Protein 8IRW (pdb70)

Sequence (242 aa):
QLLQSGGDSVQAGGSLRLSCVGSLYSYCISAVSWYRQAPGKEREFVSWIHRDGTTSYADSVKGRFTISQDQPKNTVYLRMNSLKPEDTAMYYCKAETLPKFGRACRNADYWGQGTQVTVSSEVQLLQSGGDSVQAGGSLRLSCVGSLYSYCISAVSWYRQAPGKEREFVSWIHRDGTTSYADSVKGRFTISQDQPKNTVYLRMNSLKPEDTAMYYCKAETLPKFGRACRNADYWGQGTQVTV

Secondary structure (DSSP, 8-state):
-EEEE--EEEETT--EEEEEEESS-GGGEEEEEEEEE-TTS--EEEEEEETTS-EEE-TTTTTTEEEEEEGGGTEEEEEE-S--GGG-EEEEEEEEE-GGG-TT--SEEEE---EEEEEE-/--EEEEE--EE--TT--EEEEEEEES-GGGEEEEEEEEE-TTSPPEEEEEEETTS-EEE-TTTBTTEEEEEEGGGTEEEEEE-S--GGG-EEEEEEEEE-GGG-TT--SEEEEB--EEEE-

B-factor: mean 17.63, std 7.17, range [5.36, 48.63]

Solvent-accessible surface area: 11567 Å² total; per-residue (Å²): 90,5,18,29,19,35,37,82,79,30,112,48,57,25,67,25,77,0,6,4,0,5,9,15,41,28,101,5,28,13,5,6,0,0,21,16,62,20,125,88,115,156,131,55,72,0,0,69,9,54,82,108,39,78,53,50,38,18,146,54,0,140,78,46,4,64,5,30,52,35,72,85,15,15,2,10,12,0,86,0,59,66,3,91,54,125,1,43,2,62,0,56,0,28,0,49,3,57,71,160,50,24,230,46,3,138,119,26,81,63,90,6,158,25,13,80,0,48,5,53,114,133,33,70,6,4,6,15,26,37,84,80,29,154,53,50,25,69,28,108,0,7,4,0,3,3,5,41,30,99,6,27,20,5,4,2,0,46,18,57,19,124,88,117,85,102,71,75,0,0,71,8,53,89,108,37,75,56,46,36,22,138,67,0,134,74,40,3,57,4,29,42,33,82,77,50,15,3,10,11,0,90,1,66,48,0,90,93,115,0,43,2,53,0,32,0,38,1,57,6,57,70,163,51,26,254,46,18,122,115,25,80,38,109,7,105,10,10,82,0,54,39

Foldseek 3Di:
DWEKDWADEEEAQAKIKMKIADPDQLLFFQKKFKWWAAPPDDIGGAKMAGSVGDIDGDPVQVVAWDWDDDVVRSMIMIIGGRHDQVPFTWMKMKTAGDCVRDPPHDGDIDMYDTGTHGYHD/DKAWAKDWADEDDAQAKIKIKTAIPDALLFFQKKFKWWAAVPGDIGTAKMAGNVGDIDGDPVPPPQWDWDDDRVRSIIMIIGGRHDQVPFTWMKMKTAGPCVRDDVYDGDMYIYPTHTHGD

Structure (mmCIF, N/CA/C/O backbone):
data_8IRW
#
_entry.id   8IRW
#
_cell.length_a   41.662
_cell.length_b   50.397
_cell.length_c   56.123
_cell.angle_alpha   90.00
_cell.angle_beta   96.39
_cell.angle_gamma   90.00
#
_symmetry.space_group_name_H-M   'P 1 21 1'
#
loop_
_entity.id
_entity.type
_entity.pdbx_description
1 polymer 'nanobody Nb9 against parathion'
2 water water
#
loop_
_atom_site.group_PDB
_atom_site.id
_atom_site.type_symbol
_atom_site.label_atom_id
_atom_site.label_alt_id
_atom_site.label_comp_id
_atom_site.label_asym_id
_atom_site.label_entity_id
_atom_site.label_seq_id
_atom_site.pdbx_PDB_ins_code
_atom_site.Cartn_x
_atom_site.Cartn_y
_atom_site.Cartn_z
_atom_site.occupancy
_atom_site.B_iso_or_equiv
_atom_site.auth_seq_id
_atom_site.auth_comp_id
_atom_site.auth_asym_id
_atom_site.auth_atom_id
_atom_site.pdbx_PDB_model_num
ATOM 1 N N . GLN A 1 25 ? 9.435 13.162 16.104 1.00 26.83 3 GLN A N 1
ATOM 2 C CA . GLN A 1 25 ? 9.130 11.957 15.343 1.00 24.39 3 GLN A CA 1
ATOM 3 C C . GLN A 1 25 ? 9.718 10.717 16.019 1.00 19.19 3 GLN A C 1
ATOM 4 O O . GLN A 1 25 ? 10.875 10.720 16.450 1.00 17.18 3 GLN A O 1
ATOM 10 N N . LEU A 1 26 ? 8.907 9.667 16.122 1.00 14.48 4 LEU A N 1
ATOM 11 C CA . LEU A 1 26 ? 9.319 8.393 16.694 1.00 13.21 4 LEU A CA 1
ATOM 12 C C . LEU A 1 26 ? 9.328 7.345 15.595 1.00 16.18 4 LEU A C 1
ATOM 13 O O . LEU A 1 26 ? 8.348 7.208 14.854 1.00 18.47 4 LEU A O 1
ATOM 18 N N . LEU A 1 27 ? 10.425 6.611 15.494 1.00 10.95 5 LEU A N 1
ATOM 19 C CA . LEU A 1 27 ? 10.586 5.567 14.500 1.00 12.22 5 LEU A CA 1
ATOM 20 C C . LEU A 1 27 ? 10.751 4.235 15.214 1.00 11.52 5 LEU A C 1
ATOM 21 O O . LEU A 1 27 ? 11.294 4.170 16.326 1.00 12.98 5 LEU A O 1
ATOM 26 N N . GLN A 1 28 ? 10.277 3.165 14.587 1.00 11.26 6 GLN A N 1
ATOM 27 C CA . GLN A 1 28 ? 10.259 1.861 15.231 1.00 9.54 6 GLN A CA 1
ATOM 28 C C . GLN A 1 28 ? 10.883 0.800 14.335 1.00 11.22 6 GLN A C 1
ATOM 29 O O . GLN A 1 28 ? 10.901 0.916 13.106 1.00 12.97 6 GLN A O 1
ATOM 35 N N . SER A 1 29 ? 11.378 -0.261 14.974 1.00 12.52 7 SER A N 1
ATOM 36 C CA . SER A 1 29 ? 11.999 -1.378 14.273 1.00 10.26 7 SER A CA 1
ATOM 37 C C . SER A 1 29 ? 11.825 -2.635 15.108 1.00 13.34 7 SER A C 1
ATOM 38 O O . SER A 1 29 ? 11.450 -2.579 16.281 1.00 12.49 7 SER A O 1
ATOM 41 N N . GLY A 1 30 ? 12.082 -3.783 14.481 1.00 14.49 8 GLY A N 1
ATOM 42 C CA . GLY A 1 30 ? 12.187 -5.043 15.192 1.00 14.29 8 GLY A CA 1
ATOM 43 C C . GLY A 1 30 ? 11.032 -6.002 14.995 1.00 15.53 8 GLY A C 1
ATOM 44 O O . GLY A 1 30 ? 11.068 -7.097 15.564 1.00 16.20 8 GLY A O 1
ATOM 45 N N . GLY A 1 31 ? 10.017 -5.641 14.217 1.00 18.18 9 GLY A N 1
ATOM 46 C CA . GLY A 1 31 ? 8.897 -6.538 14.015 1.00 17.71 9 GLY A CA 1
ATOM 47 C C . GLY A 1 31 ? 9.276 -7.758 13.200 1.00 17.40 9 GLY A C 1
ATOM 48 O O . GLY A 1 31 ? 10.196 -7.732 12.382 1.00 19.51 9 GLY A O 1
ATOM 49 N N . ASP A 1 32 ? 8.543 -8.843 13.428 1.00 16.18 10 ASP A N 1
ATOM 50 C CA . ASP A 1 32 ? 8.824 -10.108 12.759 1.00 16.51 10 ASP A CA 1
ATOM 51 C C . ASP A 1 32 ? 7.690 -11.070 13.079 1.00 17.32 10 ASP A C 1
ATOM 52 O O . ASP A 1 32 ? 6.862 -10.810 13.956 1.00 15.72 10 ASP A O 1
ATOM 57 N N . SER A 1 33 ? 7.672 -12.191 12.359 1.00 18.76 11 SER A N 1
ATOM 58 C CA . SER A 1 33 ? 6.846 -13.342 12.699 1.00 17.78 11 SER A CA 1
ATOM 59 C C . SER A 1 33 ? 7.726 -14.384 13.372 1.00 22.77 11 SER A C 1
ATOM 60 O O . SER A 1 33 ? 8.800 -14.713 12.859 1.00 29.76 11 SER A O 1
ATOM 63 N N . VAL A 1 34 ? 7.279 -14.897 14.521 1.00 19.15 12 VAL A N 1
ATOM 64 C CA . VAL A 1 34 ? 8.046 -15.881 15.277 1.00 19.68 12 VAL A CA 1
ATOM 65 C C . VAL A 1 34 ? 7.117 -16.955 15.825 1.00 23.26 12 VAL A C 1
ATOM 66 O O . VAL A 1 34 ? 5.901 -16.778 15.914 1.00 23.50 12 VAL A O 1
ATOM 70 N N . GLN A 1 35 ? 7.716 -18.084 16.195 1.00 23.14 13 GLN A N 1
ATOM 71 C CA . GLN A 1 35 ? 6.975 -19.173 16.813 1.00 23.51 13 GLN A CA 1
ATOM 72 C C . GLN A 1 35 ? 6.724 -18.888 18.287 1.00 20.75 13 GLN A C 1
ATOM 73 O O . GLN A 1 35 ? 7.502 -18.190 18.948 1.00 17.74 13 GLN A O 1
ATOM 79 N N . ALA A 1 36 ? 5.621 -19.445 18.797 1.00 20.73 14 ALA A N 1
ATOM 80 C CA . ALA A 1 36 ? 5.299 -19.358 20.216 1.00 18.32 14 ALA A CA 1
ATOM 81 C C . ALA A 1 36 ? 6.474 -19.843 21.053 1.00 19.73 14 ALA A C 1
ATOM 82 O O . ALA A 1 36 ? 7.140 -20.822 20.705 1.00 20.16 14 ALA A O 1
ATOM 84 N N . GLY A 1 37 ? 6.714 -19.150 22.166 1.00 16.17 15 GLY A N 1
ATOM 85 C CA . GLY A 1 37 ? 7.873 -19.378 23.005 1.00 15.83 15 GLY A CA 1
ATOM 86 C C . GLY A 1 37 ? 9.091 -18.563 22.631 1.00 19.51 15 GLY A C 1
ATOM 87 O O . GLY A 1 37 ? 10.059 -18.535 23.406 1.00 19.96 15 GLY A O 1
ATOM 88 N N . GLY A 1 38 ? 9.078 -17.905 21.474 1.00 16.82 16 GLY A N 1
ATOM 89 C CA . GLY A 1 38 ? 10.229 -17.172 20.986 1.00 18.97 16 GLY A CA 1
ATOM 90 C C . GLY A 1 38 ? 10.355 -15.783 21.593 1.00 15.93 16 GLY A C 1
ATOM 91 O O . GLY A 1 38 ? 9.617 -15.385 22.494 1.00 15.35 16 GLY A O 1
ATOM 92 N N . SER A 1 39 ? 11.313 -15.026 21.054 1.00 12.90 17 SER A N 1
ATOM 93 C CA . SER A 1 39 ? 11.652 -13.712 21.578 1.00 14.72 17 SER A CA 1
ATOM 94 C C . SER A 1 39 ? 11.841 -12.735 20.426 1.00 16.10 17 SER A C 1
ATOM 95 O O . SER A 1 39 ? 12.320 -13.097 19.350 1.00 17.42 17 SER A O 1
ATOM 98 N N . LEU A 1 40 ? 11.479 -11.481 20.680 1.00 13.14 18 LEU A N 1
ATOM 99 C CA . LEU A 1 40 ? 11.733 -10.375 19.775 1.00 14.23 18 LEU A CA 1
ATOM 100 C C . LEU A 1 40 ? 12.122 -9.173 20.618 1.00 13.74 18 LEU A C 1
ATOM 101 O O . LEU A 1 40 ? 11.860 -9.131 21.823 1.00 15.64 18 LEU A O 1
ATOM 106 N N . ARG A 1 41 ? 12.747 -8.188 19.981 1.00 12.50 19 ARG A N 1
ATOM 107 C CA . ARG A 1 41 ? 13.060 -6.928 20.637 1.00 11.96 19 ARG A CA 1
ATOM 108 C C . ARG A 1 41 ? 12.643 -5.801 19.714 1.00 15.09 19 ARG A C 1
ATOM 109 O O . ARG A 1 41 ? 13.150 -5.701 18.591 1.00 16.20 19 ARG A O 1
ATOM 117 N N . LEU A 1 42 ? 11.726 -4.965 20.181 1.00 11.67 20 LEU A N 1
ATOM 118 C CA . LEU A 1 42 ? 11.296 -3.798 19.426 1.00 11.12 20 LEU A CA 1
ATOM 119 C C . LEU A 1 42 ? 12.087 -2.588 19.886 1.00 10.92 20 LEU A C 1
ATOM 120 O O . LEU A 1 42 ? 12.438 -2.474 21.066 1.00 10.91 20 LEU A O 1
ATOM 125 N N . SER A 1 43 ? 12.371 -1.687 18.948 1.00 11.05 21 SER A N 1
ATOM 126 C CA . SER A 1 43 ? 13.070 -0.444 19.238 1.00 11.48 21 SER A CA 1
ATOM 127 C C . SER A 1 43 ? 12.145 0.728 18.968 1.00 10.77 21 SER A C 1
ATOM 128 O O . SER A 1 43 ? 11.423 0.742 17.962 1.00 11.57 21 SER A O 1
ATOM 131 N N . CYS A 1 44 ? 12.160 1.695 19.884 1.00 10.24 22 CYS A N 1
ATOM 132 C CA . CYS A 1 44 ? 11.512 2.989 19.714 1.00 10.14 22 CYS A CA 1
ATOM 133 C C . CYS A 1 44 ? 12.612 4.038 19.727 1.00 11.80 22 CYS A C 1
ATOM 134 O O . CYS A 1 44 ? 13.242 4.261 20.764 1.00 10.43 22 CYS A O 1
ATOM 137 N N . VAL A 1 45 ? 12.864 4.667 18.583 1.00 11.13 23 VAL A N 1
ATOM 138 C CA . VAL A 1 45 ? 13.992 5.586 18.428 1.00 10.79 23 VAL A CA 1
ATOM 139 C C . VAL A 1 45 ? 13.432 6.979 18.166 1.00 11.69 23 VAL A C 1
ATOM 140 O O . VAL A 1 45 ? 12.728 7.198 17.168 1.00 10.52 23 VAL A O 1
ATOM 144 N N . GLY A 1 46 ? 13.755 7.923 19.050 1.00 12.58 24 GLY A N 1
ATOM 145 C CA . GLY A 1 46 ? 13.130 9.229 19.051 1.00 12.02 24 GLY A CA 1
ATOM 146 C C . GLY A 1 46 ? 14.000 10.335 18.487 1.00 10.91 24 GLY A C 1
ATOM 147 O O . GLY A 1 46 ? 15.122 10.558 18.948 1.00 12.76 24 GLY A O 1
ATOM 148 N N . SER A 1 47 ? 13.463 11.044 17.493 1.00 12.31 25 SER A N 1
ATOM 149 C CA . SER A 1 47 ? 14.040 12.314 17.051 1.00 11.65 25 SER A CA 1
ATOM 150 C C . SER A 1 47 ? 13.482 13.408 17.963 1.00 13.16 25 SER A C 1
ATOM 151 O O . SER A 1 47 ? 12.628 14.216 17.595 1.00 13.35 25 SER A O 1
ATOM 154 N N . LEU A 1 48 ? 13.950 13.368 19.208 1.00 13.30 26 LEU A N 1
ATOM 155 C CA . LEU A 1 48 ? 13.482 14.217 20.295 1.00 14.29 26 LEU A CA 1
ATOM 156 C C . LEU A 1 48 ? 14.637 14.462 21.249 1.00 11.26 26 LEU A C 1
ATOM 157 O O . LEU A 1 48 ? 15.590 13.675 21.314 1.00 11.94 26 LEU A O 1
ATOM 162 N N . TYR A 1 49 ? 14.519 15.526 22.040 1.00 11.00 27 TYR A N 1
ATOM 163 C CA . TYR A 1 49 ? 15.453 15.733 23.147 1.00 11.82 27 TYR A CA 1
ATOM 164 C C . TYR A 1 49 ? 15.067 14.821 24.297 1.00 10.43 27 TYR A C 1
ATOM 165 O O . TYR A 1 49 ? 13.957 14.931 24.821 1.00 9.85 27 TYR A O 1
ATOM 174 N N . SER A 1 50 ? 15.984 13.936 24.709 1.00 10.57 28 SER A N 1
ATOM 175 C CA . SER A 1 50 ? 15.690 13.042 25.826 1.00 10.83 28 SER A CA 1
ATOM 176 C C . SER A 1 50 ? 15.316 13.825 27.077 1.00 11.10 28 SER A C 1
ATOM 177 O O . SER A 1 50 ? 14.473 13.378 27.863 1.00 11.49 28 SER A O 1
ATOM 180 N N . TYR A 1 51 ? 15.938 14.989 27.289 1.00 11.30 29 TYR A N 1
ATOM 181 C CA . TYR A 1 51 ? 15.635 15.745 28.493 1.00 10.83 29 TYR A CA 1
ATOM 182 C C . TYR A 1 51 ? 14.197 16.237 28.503 1.00 10.88 29 TYR A C 1
ATOM 183 O O . TYR A 1 51 ? 13.682 16.582 29.568 1.00 13.23 29 TYR A O 1
ATOM 192 N N . CYS A 1 52 ? 13.525 16.241 27.359 1.00 9.98 30 CYS A N 1
ATOM 193 C CA . CYS A 1 52 ? 12.123 16.643 27.341 1.00 11.87 30 CYS A CA 1
ATOM 194 C C . CYS A 1 52 ? 11.171 15.537 27.761 1.00 12.83 30 CYS A C 1
ATOM 195 O O . CYS A 1 52 ? 10.001 15.826 28.030 1.00 11.31 30 CYS A O 1
ATOM 198 N N . ILE A 1 53 ? 11.632 14.294 27.825 1.00 10.59 31 ILE A N 1
ATOM 199 C CA . ILE A 1 53 ? 10.738 13.144 27.899 1.00 11.75 31 ILE A CA 1
ATOM 200 C C . ILE A 1 53 ? 10.435 12.836 29.357 1.00 11.90 31 ILE A C 1
ATOM 201 O O . ILE A 1 53 ? 11.349 12.620 30.161 1.00 16.00 31 ILE A O 1
ATOM 206 N N . SER A 1 54 ? 9.147 12.808 29.705 1.00 10.28 32 SER A N 1
ATOM 207 C CA . SER A 1 54 ? 8.765 12.341 31.035 1.00 10.28 32 SER A CA 1
ATOM 208 C C . SER A 1 54 ? 8.709 10.815 31.105 1.00 11.11 32 SER A C 1
ATOM 209 O O . SER A 1 54 ? 9.152 10.216 32.094 1.00 11.69 32 SER A O 1
ATOM 212 N N . ALA A 1 55 ? 8.166 10.172 30.070 1.00 10.58 33 ALA A N 1
ATOM 213 C CA . ALA A 1 55 ? 8.038 8.720 30.049 1.00 10.96 33 ALA A CA 1
ATOM 214 C C . ALA A 1 55 ? 7.786 8.248 28.622 1.00 9.50 33 ALA A C 1
ATOM 215 O O . ALA A 1 55 ? 7.226 8.978 27.797 1.00 10.38 33 ALA A O 1
ATOM 217 N N . VAL A 1 56 ? 8.224 7.019 28.337 1.00 8.77 34 VAL A N 1
ATOM 218 C CA . VAL A 1 56 ? 7.952 6.345 27.073 1.00 9.39 34 VAL A CA 1
ATOM 219 C C . VAL A 1 56 ? 7.169 5.076 27.367 1.00 7.99 34 VAL A C 1
ATOM 220 O O . VAL A 1 56 ? 7.455 4.370 28.338 1.00 11.41 34 VAL A O 1
ATOM 224 N N . SER A 1 57 ? 6.181 4.781 26.529 1.00 8.71 35 SER A N 1
ATOM 225 C CA . SER A 1 57 ? 5.366 3.606 26.765 1.00 9.43 35 SER A CA 1
ATOM 226 C C . SER A 1 57 ? 5.141 2.859 25.465 1.00 8.68 35 SER A C 1
ATOM 227 O O . SER A 1 57 ? 5.291 3.404 24.364 1.00 10.57 35 SER A O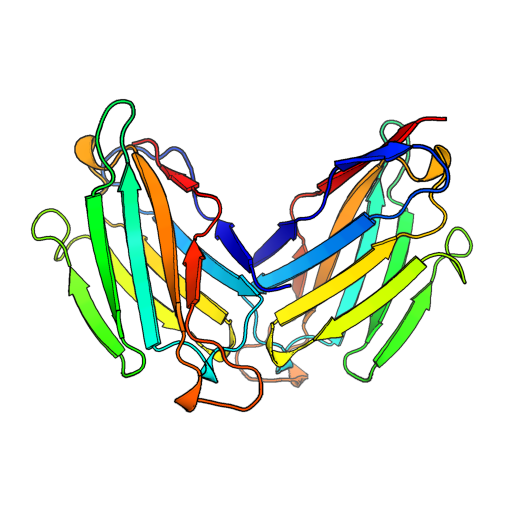 1
ATOM 230 N N . TRP A 1 58 ? 4.810 1.583 25.627 1.00 7.95 36 TRP A N 1
ATOM 231 C CA . TRP A 1 58 ? 4.420 0.718 24.531 1.00 8.28 36 TRP A CA 1
ATOM 232 C C . TRP A 1 58 ? 2.962 0.318 24.688 1.00 9.80 36 TRP A C 1
ATOM 233 O O . TRP A 1 58 ? 2.493 0.052 25.803 1.00 9.86 36 TRP A O 1
ATOM 244 N N . TYR A 1 59 ? 2.257 0.325 23.556 1.00 9.13 37 TYR A N 1
ATOM 245 C CA . TYR A 1 59 ? 0.879 -0.112 23.418 1.00 10.21 37 TYR A CA 1
ATOM 246 C C . TYR A 1 59 ? 0.804 -1.107 22.279 1.00 10.96 37 TYR A C 1
ATOM 247 O O . TYR A 1 59 ? 1.719 -1.209 21.461 1.00 9.70 37 TYR A O 1
ATOM 256 N N . ARG A 1 60 ? -0.303 -1.833 22.214 1.00 8.28 38 ARG A N 1
ATOM 257 C CA . ARG A 1 60 ? -0.532 -2.687 21.062 1.00 8.58 38 ARG A CA 1
ATOM 258 C C . ARG A 1 60 ? -2.004 -2.674 20.713 1.00 11.09 38 ARG A C 1
ATOM 259 O O . ARG A 1 60 ? -2.860 -2.393 21.548 1.00 10.60 38 ARG A O 1
ATOM 267 N N . GLN A 1 61 ? -2.287 -2.971 19.449 1.00 10.53 39 GLN A N 1
ATOM 268 C CA . GLN A 1 61 ? -3.673 -3.036 19.008 1.00 10.74 39 GLN A CA 1
ATOM 269 C C . GLN A 1 61 ? -3.790 -4.126 17.959 1.00 13.22 39 GLN A C 1
ATOM 270 O O . GLN A 1 61 ? -3.073 -4.106 16.956 1.00 12.81 39 GLN A O 1
ATOM 276 N N . ALA A 1 62 ? -4.646 -5.082 18.218 1.00 14.31 40 ALA A N 1
ATOM 277 C CA . ALA A 1 62 ? -4.947 -6.195 17.340 1.00 14.81 40 ALA A CA 1
ATOM 278 C C . ALA A 1 62 ? -6.258 -5.937 16.610 1.00 14.78 40 ALA A C 1
ATOM 279 O O . ALA A 1 62 ? -7.169 -5.314 17.160 1.00 15.21 40 ALA A O 1
ATOM 281 N N . PRO A 1 63 ? -6.382 -6.374 15.359 1.00 18.95 41 PRO A N 1
ATOM 282 C CA . PRO A 1 63 ? -7.622 -6.118 14.615 1.00 18.44 41 PRO A CA 1
ATOM 283 C C . PRO A 1 63 ? -8.829 -6.664 15.365 1.00 16.92 41 PRO A C 1
ATOM 284 O O . PRO A 1 63 ? -8.773 -7.732 15.980 1.00 21.22 41 PRO A O 1
ATOM 288 N N . GLY A 1 64 ? -9.909 -5.889 15.344 1.00 16.97 42 GLY A N 1
ATOM 289 C CA . GLY A 1 64 ? -11.120 -6.216 16.063 1.00 18.99 42 GLY A CA 1
ATOM 290 C C . GLY A 1 64 ? -11.091 -5.894 17.539 1.00 19.70 42 GLY A C 1
ATOM 291 O O . GLY A 1 64 ? -12.082 -6.157 18.229 1.00 19.49 42 GLY A O 1
ATOM 292 N N . LYS A 1 65 ? -9.987 -5.352 18.052 1.00 15.21 43 LYS A N 1
ATOM 293 C CA . LYS A 1 65 ? -9.855 -5.050 19.470 1.00 14.08 43 LYS A CA 1
ATOM 294 C C . LYS A 1 65 ? -9.412 -3.608 19.674 1.00 14.29 43 LYS A C 1
ATOM 295 O O . LYS A 1 65 ? -8.786 -3.003 18.798 1.00 15.88 43 LYS A O 1
ATOM 301 N N . GLU A 1 66 ? -9.757 -3.060 20.840 1.00 13.07 44 GLU A N 1
ATOM 302 C CA . GLU A 1 66 ? -9.248 -1.763 21.257 1.00 11.60 44 GLU A CA 1
ATOM 303 C C . GLU A 1 66 ? -7.765 -1.858 21.614 1.00 12.18 44 GLU A C 1
ATOM 304 O O . GLU A 1 66 ? -7.243 -2.926 21.950 1.00 12.30 44 GLU A O 1
ATOM 310 N N . ARG A 1 67 ? -7.098 -0.703 21.559 1.00 10.34 45 ARG A N 1
ATOM 311 C CA . ARG A 1 67 ? -5.723 -0.579 22.023 1.00 9.37 45 ARG A CA 1
ATOM 312 C C . ARG A 1 67 ? -5.576 -1.162 23.424 1.00 12.83 45 ARG A C 1
ATOM 313 O O . ARG A 1 67 ? -6.505 -1.109 24.235 1.00 12.29 45 ARG A O 1
ATOM 321 N N . GLU A 1 68 ? -4.391 -1.731 23.704 1.00 9.72 46 GLU A N 1
ATOM 322 C CA . GLU A 1 68 ? -4.014 -2.198 25.035 1.00 10.95 46 GLU A CA 1
ATOM 323 C C . GLU A 1 68 ? -2.722 -1.531 25.474 1.00 10.32 46 GLU A C 1
ATOM 324 O O . GLU A 1 68 ? -1.800 -1.357 24.678 1.00 11.89 46 GLU A O 1
ATOM 330 N N . PHE A 1 69 ? -2.650 -1.199 26.754 1.00 10.21 47 PHE A N 1
ATOM 331 C CA . PHE A 1 69 ? -1.391 -0.800 27.362 1.00 9.99 47 PHE A CA 1
ATOM 332 C C . PHE A 1 69 ? -0.482 -2.018 27.486 1.00 12.40 47 PHE A C 1
ATOM 333 O O . PHE A 1 69 ? -0.948 -3.125 27.769 1.00 11.80 47 PHE A O 1
ATOM 341 N N . VAL A 1 70 ? 0.824 -1.818 27.265 1.00 8.88 48 VAL A N 1
ATOM 342 C CA . VAL A 1 70 ? 1.777 -2.920 27.392 1.00 10.47 48 VAL A CA 1
ATOM 343 C C . VAL A 1 70 ? 2.807 -2.595 28.470 1.00 11.13 48 VAL A C 1
ATOM 344 O O . VAL A 1 70 ? 2.948 -3.349 29.437 1.00 10.85 48 VAL A O 1
ATOM 348 N N . SER A 1 71 ? 3.525 -1.476 28.334 1.00 10.95 49 SER A N 1
ATOM 349 C CA . SER A 1 71 ? 4.596 -1.184 29.286 1.00 11.61 49 SER A CA 1
ATOM 350 C C . SER A 1 71 ? 4.955 0.298 29.265 1.00 8.82 49 SER A C 1
ATOM 351 O O . SER A 1 71 ? 4.680 1.018 28.303 1.00 9.70 49 SER A O 1
ATOM 354 N N . TRP A 1 72 ? 5.599 0.742 30.346 1.00 9.96 50 TRP A N 1
ATOM 355 C CA . TRP A 1 72 ? 5.879 2.152 30.575 1.00 10.96 50 TRP A CA 1
ATOM 356 C C . TRP A 1 72 ? 7.212 2.270 31.294 1.00 10.25 50 TRP A C 1
ATOM 357 O O . TRP A 1 72 ? 7.508 1.460 32.169 1.00 11.29 50 TRP A O 1
ATOM 368 N N . ILE A 1 73 ? 8.017 3.266 30.921 1.00 9.12 51 ILE A N 1
ATOM 369 C CA . ILE A 1 73 ? 9.270 3.531 31.620 1.00 9.35 51 ILE A CA 1
ATOM 370 C C . ILE A 1 73 ? 9.421 5.037 31.795 1.00 10.57 51 ILE A C 1
ATOM 371 O O . ILE A 1 73 ? 9.318 5.813 30.837 1.00 9.71 51 ILE A O 1
ATOM 376 N N . HIS A 1 74 ? 9.642 5.450 33.030 1.00 11.30 52 HIS A N 1
ATOM 377 C CA . HIS A 1 74 ? 9.811 6.846 33.369 1.00 13.05 52 HIS A CA 1
ATOM 378 C C . HIS A 1 74 ? 11.244 7.293 33.112 1.00 14.13 52 HIS A C 1
ATOM 379 O O . HIS A 1 74 ? 12.182 6.491 33.079 1.00 13.74 52 HIS A O 1
ATOM 386 N N . ARG A 1 75 ? 11.387 8.604 32.928 1.00 14.79 53 ARG A N 1
ATOM 387 C CA . ARG A 1 75 ? 12.654 9.319 32.943 1.00 15.88 53 ARG A CA 1
ATOM 388 C C . ARG A 1 75 ? 13.620 8.770 33.990 1.00 17.45 53 ARG A C 1
ATOM 389 O O . ARG A 1 75 ? 14.816 8.611 33.715 1.00 17.79 53 ARG A O 1
ATOM 397 N N . ASP A 1 76 ? 13.119 8.484 35.191 1.00 16.64 54 ASP A N 1
ATOM 398 C CA . ASP A 1 76 ? 13.986 8.074 36.293 1.00 19.02 54 ASP A CA 1
ATOM 399 C C . ASP A 1 76 ? 14.214 6.567 36.363 1.00 17.74 54 ASP A C 1
ATOM 400 O O . ASP A 1 76 ? 14.910 6.103 37.273 1.00 21.32 54 ASP A O 1
ATOM 405 N N . GLY A 1 77 ? 13.664 5.795 35.422 1.00 18.18 55 GLY A N 1
ATOM 406 C CA . GLY A 1 77 ? 13.911 4.366 35.339 1.00 16.58 55 GLY A CA 1
ATOM 407 C C . GLY A 1 77 ? 12.821 3.476 35.907 1.00 15.67 55 GLY A C 1
ATOM 408 O O . GLY A 1 77 ? 12.880 2.251 35.705 1.00 17.36 55 GLY A O 1
ATOM 409 N N . THR A 1 78 ? 11.838 4.043 36.607 1.00 15.73 56 THR A N 1
ATOM 410 C CA . THR A 1 78 ? 10.700 3.264 37.084 1.00 15.50 56 THR A CA 1
ATOM 411 C C . THR A 1 78 ? 9.946 2.650 35.911 1.00 13.69 56 THR A C 1
ATOM 412 O O . THR A 1 78 ? 9.759 3.288 34.873 1.00 14.14 56 THR A O 1
ATOM 416 N N . THR A 1 79 ? 9.526 1.397 36.068 1.00 13.25 57 THR A N 1
ATOM 417 C CA . THR A 1 79 ? 8.809 0.693 35.018 1.00 11.89 57 THR A CA 1
ATOM 418 C C . THR A 1 79 ? 7.464 0.204 35.538 1.00 14.73 57 THR A C 1
ATOM 419 O O . THR A 1 79 ? 7.262 0.015 36.743 1.00 14.28 57 THR A O 1
ATOM 423 N N . SER A 1 80 ? 6.546 -0.009 34.600 1.00 11.48 58 SER A N 1
ATOM 424 C CA . SER A 1 80 ? 5.229 -0.546 34.883 1.00 12.50 58 SER A CA 1
ATOM 425 C C . SER A 1 80 ? 4.836 -1.422 33.709 1.00 12.74 58 SER A C 1
ATOM 426 O O . SER A 1 80 ? 5.240 -1.159 32.570 1.00 1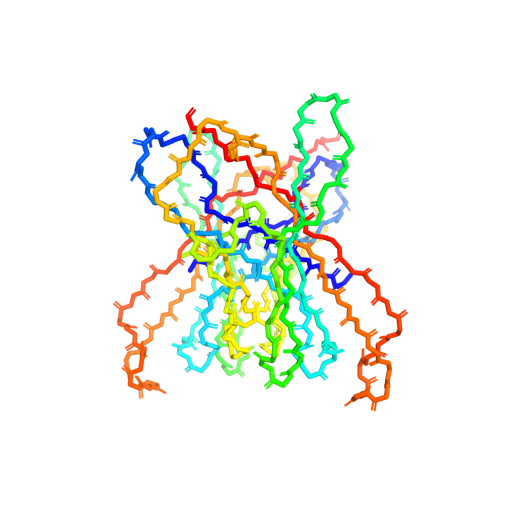2.33 58 SER A O 1
ATOM 429 N N . TYR A 1 81 ? 4.041 -2.453 33.993 1.00 12.52 59 TYR A N 1
ATOM 430 C CA . TYR A 1 81 ? 3.651 -3.435 32.991 1.00 11.96 59 TYR A CA 1
ATOM 431 C C . TYR A 1 81 ? 2.169 -3.751 33.095 1.00 12.69 59 TYR A C 1
ATOM 432 O O . TYR A 1 81 ? 1.607 -3.803 34.193 1.00 13.03 59 TYR A O 1
ATOM 441 N N . ALA A 1 82 ? 1.541 -3.989 31.949 1.00 12.01 60 ALA A N 1
ATOM 442 C CA . ALA A 1 82 ? 0.208 -4.568 31.959 1.00 10.48 60 ALA A CA 1
ATOM 443 C C . ALA A 1 82 ? 0.241 -5.967 32.560 1.00 13.62 60 ALA A C 1
ATOM 444 O O . ALA A 1 82 ? 1.236 -6.693 32.451 1.00 12.00 60 ALA A O 1
ATOM 446 N N . ASP A 1 83 ? -0.883 -6.364 33.162 1.00 12.10 61 ASP A N 1
ATOM 447 C CA . ASP A 1 83 ? -0.961 -7.704 33.746 1.00 16.29 61 ASP A CA 1
ATOM 448 C C . ASP A 1 83 ? -0.623 -8.786 32.729 1.00 15.21 61 ASP A C 1
ATOM 449 O O . ASP A 1 83 ? -0.047 -9.820 33.091 1.00 14.27 61 ASP A O 1
ATOM 454 N N . SER A 1 84 ? -0.955 -8.559 31.454 1.00 15.64 62 SER A N 1
ATOM 455 C CA . SER A 1 84 ? -0.733 -9.561 30.418 1.00 13.16 62 SER A CA 1
ATOM 456 C C . SER A 1 84 ? 0.742 -9.869 30.205 1.00 13.13 62 SER A C 1
ATOM 457 O O . SER A 1 84 ? 1.079 -10.962 29.728 1.00 13.93 62 SER A O 1
ATOM 460 N N . VAL A 1 85 ? 1.638 -8.932 30.520 1.00 12.23 63 VAL A N 1
ATOM 461 C CA . VAL A 1 85 ? 3.054 -9.109 30.215 1.00 13.04 63 VAL A CA 1
ATOM 462 C C . VAL A 1 85 ? 3.954 -8.951 31.427 1.00 12.65 63 VAL A C 1
ATOM 463 O O . VAL A 1 85 ? 5.175 -9.086 31.293 1.00 13.65 63 VAL A O 1
ATOM 467 N N . LYS A 1 86 ? 3.397 -8.693 32.608 1.00 10.88 64 LYS A N 1
ATOM 468 C CA . LYS A 1 86 ? 4.203 -8.509 33.810 1.00 13.21 64 LYS A CA 1
ATOM 469 C C . LYS A 1 86 ? 5.077 -9.728 34.073 1.00 12.38 64 LYS A C 1
ATOM 470 O O . LYS A 1 86 ? 4.580 -10.858 34.149 1.00 13.14 64 LYS A O 1
ATOM 476 N N . GLY A 1 87 ? 6.380 -9.491 34.231 1.00 11.97 65 GLY A N 1
ATOM 477 C CA . GLY A 1 87 ? 7.327 -10.565 34.465 1.00 11.79 65 GLY A CA 1
ATOM 478 C C . GLY A 1 87 ? 7.725 -11.330 33.226 1.00 11.02 65 GLY A C 1
ATOM 479 O O . GLY A 1 87 ? 8.608 -12.197 33.307 1.00 13.24 65 GLY A O 1
ATOM 480 N N . ARG A 1 88 ? 7.123 -11.025 32.079 1.00 12.90 66 ARG A N 1
ATOM 481 C CA . ARG A 1 88 ? 7.345 -11.735 30.826 1.00 11.61 66 ARG A CA 1
ATOM 482 C C . ARG A 1 88 ? 8.064 -10.884 29.789 1.00 10.47 66 ARG A C 1
ATOM 483 O O . ARG A 1 88 ? 9.020 -11.345 29.152 1.00 13.15 66 ARG A O 1
ATOM 491 N N . PHE A 1 89 ? 7.623 -9.645 29.600 1.00 11.03 67 PHE A N 1
ATOM 492 C CA . PHE A 1 89 ? 8.334 -8.656 28.801 1.00 9.42 67 PHE A CA 1
ATOM 493 C C . PHE A 1 89 ? 9.145 -7.757 29.722 1.00 10.49 67 PHE A C 1
ATOM 494 O O . PHE A 1 89 ? 8.836 -7.612 30.906 1.00 10.88 67 PHE A O 1
ATOM 502 N N . THR A 1 90 ? 10.157 -7.106 29.148 1.00 9.27 68 THR A N 1
ATOM 503 C CA . THR A 1 90 ? 10.988 -6.147 29.867 1.00 10.80 68 THR A CA 1
ATOM 504 C C . THR A 1 90 ? 11.100 -4.887 29.029 1.00 10.48 68 THR A C 1
ATOM 505 O O . THR A 1 90 ? 11.412 -4.968 27.841 1.00 11.33 68 THR A O 1
ATOM 509 N N . ILE A 1 91 ? 10.878 -3.720 29.640 1.00 8.24 69 ILE A N 1
ATOM 510 C CA . ILE A 1 91 ? 11.106 -2.448 28.967 1.00 8.67 69 ILE A CA 1
ATOM 511 C C . ILE A 1 91 ? 12.393 -1.853 29.527 1.00 8.59 69 ILE A C 1
ATO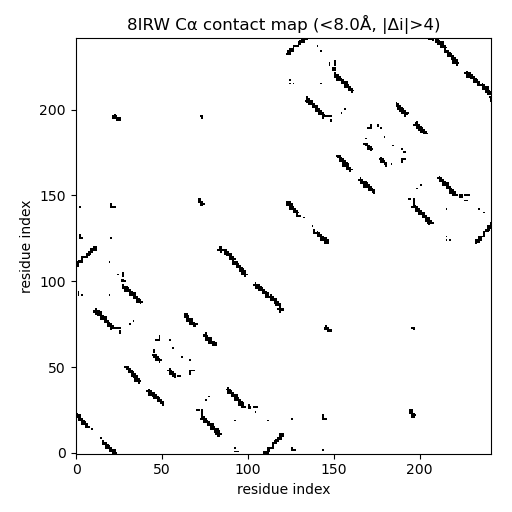M 512 O O . ILE A 1 91 ? 12.676 -1.978 30.725 1.00 13.30 69 ILE A O 1
ATOM 517 N N . SER A 1 92 ? 13.210 -1.271 28.647 1.00 8.61 70 SER A N 1
ATOM 518 C CA . SER A 1 92 ? 14.484 -0.689 29.053 1.00 9.82 70 SER A CA 1
ATOM 519 C C . SER A 1 92 ? 14.773 0.496 28.147 1.00 9.73 70 SER A C 1
ATOM 520 O O . SER A 1 92 ? 14.171 0.638 27.083 1.00 9.19 70 SER A O 1
ATOM 523 N N . GLN A 1 93 ? 15.684 1.368 28.580 1.00 11.01 71 GLN A N 1
ATOM 524 C CA . GLN A 1 93 ? 15.979 2.557 27.797 1.00 11.28 71 GLN A CA 1
ATOM 525 C C . GLN A 1 93 ? 17.461 2.886 27.849 1.00 12.43 71 GLN A C 1
ATOM 526 O O . GLN A 1 93 ? 18.149 2.592 28.831 1.00 11.94 71 GLN A O 1
ATOM 532 N N . ASP A 1 94 ? 17.939 3.461 26.746 1.00 9.88 72 ASP A N 1
ATOM 533 C CA . ASP A 1 94 ? 19.292 3.993 26.605 1.00 11.83 72 ASP A CA 1
ATOM 534 C C . ASP A 1 94 ? 19.111 5.417 26.073 1.00 11.32 72 ASP A C 1
ATOM 535 O O . ASP A 1 94 ? 19.040 5.630 24.856 1.00 11.17 72 ASP A O 1
ATOM 540 N N . GLN A 1 95 ? 19.006 6.382 26.988 1.00 10.37 73 GLN A N 1
ATOM 541 C CA . GLN A 1 95 ? 18.715 7.758 26.583 1.00 10.35 73 GLN A CA 1
ATOM 542 C C . GLN A 1 95 ? 19.801 8.366 25.700 1.00 9.77 73 GLN A C 1
ATOM 543 O O . GLN A 1 95 ? 19.443 9.111 24.774 1.00 9.47 73 GLN A O 1
ATOM 549 N N . PRO A 1 96 ? 21.102 8.133 25.915 1.00 10.74 74 PRO A N 1
ATOM 550 C CA . PRO A 1 96 ? 22.085 8.642 24.943 1.00 9.07 74 PRO A CA 1
ATOM 551 C C . PRO A 1 96 ? 21.831 8.157 23.525 1.00 9.00 74 PRO A C 1
ATOM 552 O O . PRO A 1 96 ? 22.086 8.903 22.570 1.00 9.82 74 PRO A O 1
ATOM 556 N N . LYS A 1 97 ? 21.280 6.952 23.359 1.00 10.34 75 LYS A N 1
ATOM 557 C CA . LYS A 1 97 ? 20.897 6.439 22.050 1.00 9.47 75 LYS A CA 1
ATOM 558 C C . LYS A 1 97 ? 19.483 6.828 21.641 1.00 9.18 75 LYS A C 1
ATOM 559 O O . LYS A 1 97 ? 19.023 6.385 20.580 1.00 10.22 75 LYS A O 1
ATOM 565 N N . ASN A 1 98 ? 18.791 7.636 22.451 1.00 9.57 76 ASN A N 1
ATOM 566 C CA . ASN A 1 98 ? 17.425 8.065 22.158 1.00 9.62 76 ASN A CA 1
ATOM 567 C C . ASN A 1 98 ? 16.501 6.866 21.939 1.00 10.72 76 ASN A C 1
ATOM 568 O O . ASN A 1 98 ? 15.552 6.935 21.159 1.00 12.31 76 ASN A O 1
ATOM 573 N N . THR A 1 99 ? 16.775 5.741 22.600 1.00 9.85 77 THR A N 1
ATOM 574 C CA . THR A 1 99 ? 16.090 4.499 22.288 1.00 10.85 77 THR A CA 1
ATOM 575 C C . THR A 1 99 ? 15.489 3.853 23.530 1.00 10.87 77 THR A C 1
ATOM 576 O O . THR A 1 99 ? 16.120 3.784 24.590 1.00 10.22 77 THR A O 1
ATOM 580 N N . VAL A 1 100 ? 14.259 3.373 23.367 1.00 9.80 78 VAL A N 1
ATOM 581 C CA . VAL A 1 100 ? 13.563 2.556 24.347 1.00 8.95 78 VAL A CA 1
ATOM 582 C C . VAL A 1 100 ? 13.248 1.230 23.674 1.00 9.12 78 VAL A C 1
ATOM 583 O O . VAL A 1 100 ? 12.750 1.212 22.542 1.00 10.33 78 VAL A O 1
ATOM 587 N N . TYR A 1 101 ? 13.530 0.131 24.366 1.00 9.03 79 TYR A N 1
ATOM 588 C CA . TYR A 1 101 ? 13.332 -1.218 23.852 1.00 8.59 79 TYR A CA 1
ATOM 589 C C . TYR A 1 101 ? 12.158 -1.888 24.538 1.00 9.03 79 TYR A C 1
ATOM 590 O O . TYR A 1 101 ? 11.971 -1.742 25.751 1.00 12.33 79 TYR A O 1
ATOM 599 N N . LEU A 1 102 ? 11.379 -2.636 23.760 1.00 8.24 80 LEU A N 1
ATOM 600 C CA . LEU A 1 102 ? 10.425 -3.590 24.323 1.00 9.76 80 LEU A CA 1
ATOM 601 C C . LEU A 1 102 ? 11.000 -4.986 24.104 1.00 9.60 80 LEU A C 1
ATOM 602 O O . LEU A 1 102 ? 11.044 -5.481 22.974 1.00 9.46 80 LEU A O 1
ATOM 607 N N . ARG A 1 103 ? 11.450 -5.621 25.180 1.00 9.52 81 ARG A N 1
ATOM 608 C CA . ARG A 1 103 ? 12.085 -6.931 25.081 1.00 10.57 81 ARG A CA 1
ATOM 609 C C . ARG A 1 103 ? 10.991 -7.966 25.300 1.00 10.89 81 ARG A C 1
ATOM 610 O O . ARG A 1 103 ? 10.521 -8.166 26.425 1.00 11.48 81 ARG A O 1
ATOM 618 N N . MET A 1 104 ? 10.563 -8.605 24.213 1.00 10.77 82 MET A N 1
ATOM 619 C CA . MET A 1 104 ? 9.385 -9.472 24.215 1.00 12.03 82 MET A CA 1
ATOM 620 C C . MET A 1 104 ? 9.858 -10.915 24.298 1.00 13.91 82 MET A C 1
ATOM 621 O O . MET A 1 104 ? 10.264 -11.505 23.297 1.00 16.35 82 MET A O 1
ATOM 626 N N . ASN A 1 105 ? 9.793 -11.493 25.486 1.00 10.62 83 ASN A N 1
ATOM 627 C CA . ASN A 1 105 ? 10.195 -12.873 25.671 1.00 12.48 83 ASN A CA 1
ATOM 628 C C . ASN A 1 105 ? 8.982 -13.734 25.998 1.00 12.92 83 ASN A C 1
ATOM 629 O O . ASN A 1 105 ? 7.909 -13.220 26.326 1.00 12.48 83 ASN A O 1
ATOM 634 N N . SER A 1 106 ? 9.152 -15.051 25.867 1.00 13.31 84 SER A N 1
ATOM 635 C CA . SER A 1 106 ? 8.087 -16.014 26.148 1.00 14.67 84 SER A CA 1
ATOM 636 C C . SER A 1 106 ? 6.812 -15.695 25.364 1.00 11.86 84 SER A C 1
ATOM 637 O O . SER A 1 106 ? 5.710 -15.688 25.913 1.00 13.91 84 SER A O 1
ATOM 640 N N . LEU A 1 107 ? 6.966 -15.444 24.068 1.00 12.63 85 LEU A N 1
ATOM 641 C CA . LEU A 1 107 ? 5.845 -14.955 23.270 1.00 11.43 85 LEU A CA 1
ATOM 642 C C . LEU A 1 107 ? 4.783 -16.037 23.096 1.00 14.62 85 LEU A C 1
ATOM 643 O O . LEU A 1 107 ? 5.072 -17.236 23.105 1.00 15.60 85 LEU A O 1
ATOM 648 N N . LYS A 1 108 ? 3.543 -15.603 22.945 1.00 11.00 86 LYS A N 1
ATOM 649 C CA . LYS A 1 108 ? 2.456 -16.531 22.682 1.00 15.57 86 LYS A CA 1
ATOM 650 C C . LYS A 1 108 ? 1.555 -15.908 21.629 1.00 12.88 86 LYS A C 1
ATOM 651 O O . LYS A 1 108 ? 1.642 -14.703 21.367 1.00 12.67 86 LYS A O 1
ATOM 657 N N . PRO A 1 109 ? 0.707 -16.710 20.980 1.00 13.45 87 PRO A N 1
ATOM 658 C CA . PRO A 1 109 ? -0.104 -16.187 19.867 1.00 14.81 87 PRO A CA 1
ATOM 659 C C . PRO A 1 109 ? -0.924 -14.962 20.227 1.00 12.10 87 PRO A C 1
ATOM 660 O O . PRO A 1 109 ? -1.081 -14.055 19.395 1.00 15.73 87 PRO A O 1
ATOM 664 N N . GLU A 1 110 ? -1.405 -14.890 21.468 1.00 16.03 88 GLU A N 1
ATOM 665 C CA . GLU A 1 110 ? -2.165 -13.749 21.958 1.00 15.09 88 GLU A CA 1
ATOM 666 C C . GLU A 1 110 ? -1.392 -12.430 21.861 1.00 15.43 88 GLU A C 1
ATOM 667 O O . GLU A 1 110 ? -2.007 -11.357 21.864 1.00 17.99 88 GLU A O 1
ATOM 673 N N . ASP A 1 111 ? -0.063 -12.477 21.782 1.00 13.02 89 ASP A N 1
ATOM 674 C CA . ASP A 1 111 ? 0.737 -11.264 21.664 1.00 11.45 89 ASP A CA 1
ATOM 675 C C . ASP A 1 111 ? 0.769 -10.700 20.250 1.00 12.58 89 ASP A C 1
ATOM 676 O O . ASP A 1 111 ? 1.342 -9.625 20.037 1.00 12.94 89 ASP A O 1
ATOM 681 N N . THR A 1 112 ? 0.176 -11.394 19.281 1.00 10.77 90 THR A N 1
ATOM 682 C CA . THR A 1 112 ? 0.119 -10.883 17.918 1.00 12.16 90 THR A CA 1
ATOM 683 C C . THR A 1 112 ? -0.653 -9.572 17.866 1.00 12.36 90 THR A C 1
ATOM 684 O O . THR A 1 112 ? -1.801 -9.501 18.323 1.00 13.58 90 THR A O 1
ATOM 688 N N . ALA A 1 113 ? -0.041 -8.544 17.280 1.00 10.31 91 ALA A N 1
ATOM 689 C CA . ALA A 1 113 ? -0.643 -7.212 17.281 1.00 11.34 91 ALA A CA 1
ATOM 690 C C . ALA A 1 113 ? 0.281 -6.241 16.562 1.00 12.47 91 ALA A C 1
ATOM 691 O O . ALA A 1 113 ? 1.442 -6.551 16.281 1.00 11.94 91 ALA A O 1
ATOM 693 N N . MET A 1 114 ? -0.249 -5.049 16.284 1.00 10.74 92 MET A N 1
ATOM 694 C CA . MET A 1 114 ? 0.571 -3.903 1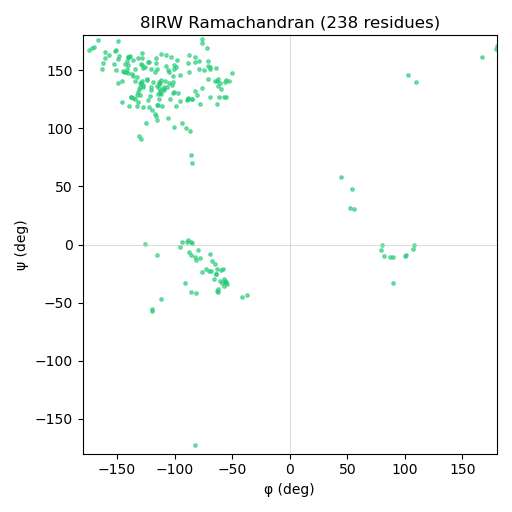5.924 1.00 11.45 92 MET A CA 1
ATOM 695 C C . MET A 1 114 ? 0.982 -3.184 17.204 1.00 12.36 92 MET A C 1
ATOM 696 O O . MET A 1 114 ? 0.126 -2.820 18.022 1.00 10.93 92 MET A O 1
ATOM 701 N N . TYR A 1 115 ? 2.286 -3.001 17.383 1.00 9.56 93 TYR A N 1
ATOM 702 C CA . TYR A 1 115 ? 2.839 -2.377 18.578 1.00 8.97 93 TYR A CA 1
ATOM 703 C C . TYR A 1 115 ? 3.218 -0.935 18.281 1.00 11.03 93 TYR A C 1
ATOM 704 O O . TYR A 1 115 ? 3.793 -0.639 17.229 1.00 11.23 93 TYR A O 1
ATOM 713 N N . TYR A 1 116 ? 2.892 -0.041 19.215 1.00 8.86 94 TYR A N 1
ATOM 714 C CA . TYR A 1 116 ? 3.086 1.394 19.048 1.00 10.69 94 TYR A CA 1
ATOM 715 C C . TYR A 1 116 ? 3.810 1.972 20.247 1.00 10.44 94 TYR A C 1
ATOM 716 O O . TYR A 1 116 ? 3.459 1.681 21.394 1.00 11.39 94 TYR A O 1
ATOM 725 N N . CYS A 1 117 ? 4.791 2.820 19.993 1.00 8.10 95 CYS A N 1
ATOM 726 C CA . CYS A 1 117 ? 5.416 3.496 21.113 1.00 11.27 95 CYS A CA 1
ATOM 727 C C . CYS A 1 117 ? 4.963 4.946 21.177 1.00 12.35 95 CYS A C 1
ATOM 728 O O . CYS A 1 117 ? 4.632 5.573 20.170 1.00 10.04 95 CYS A O 1
ATOM 731 N N . LYS A 1 118 ? 4.935 5.447 22.403 1.00 9.55 96 LYS A N 1
ATOM 732 C CA . LYS A 1 118 ? 4.483 6.787 22.732 1.00 10.02 96 LYS A CA 1
ATOM 733 C C . LYS A 1 118 ? 5.542 7.432 23.604 1.00 10.52 96 LYS A C 1
ATOM 734 O O . LYS A 1 118 ? 5.948 6.848 24.611 1.00 11.00 96 LYS A O 1
ATOM 740 N N . ALA A 1 119 ? 5.973 8.634 23.242 1.00 11.28 97 ALA A N 1
ATOM 741 C CA . ALA A 1 119 ? 6.857 9.425 24.090 1.00 9.66 97 ALA A CA 1
ATOM 742 C C . ALA A 1 119 ? 6.102 10.662 24.552 1.00 11.21 97 ALA A C 1
ATOM 743 O O . ALA A 1 119 ? 5.586 11.420 23.722 1.00 12.76 97 ALA A O 1
ATOM 745 N N . GLU A 1 120 ? 6.038 10.871 25.861 1.00 11.25 98 GLU A N 1
ATOM 746 C CA . GLU A 1 120 ? 5.396 12.055 26.415 1.00 10.81 98 GLU A CA 1
ATOM 747 C C . GLU A 1 120 ? 6.464 13.069 26.790 1.00 12.57 98 GLU A C 1
ATOM 748 O O . GLU A 1 120 ? 7.444 12.715 27.452 1.00 12.01 98 GLU A O 1
ATOM 754 N N . THR A 1 121 ? 6.283 14.315 26.361 1.00 10.84 99 THR A N 1
ATOM 755 C CA . THR A 1 121 ? 7.186 15.387 26.751 1.00 13.75 99 THR A CA 1
ATOM 756 C C . THR A 1 121 ? 6.437 16.427 27.575 1.00 14.97 99 THR A C 1
ATOM 757 O O . THR A 1 121 ? 5.211 16.566 27.485 1.00 15.02 99 THR A O 1
ATOM 761 N N . LEU A 1 122 ? 7.196 17.164 28.388 1.00 10.69 100 LEU A N 1
ATOM 762 C CA . LEU A 1 122 ? 6.619 18.182 29.256 1.00 14.01 100 LEU A CA 1
ATOM 763 C C . LEU A 1 122 ? 7.445 19.453 29.164 1.00 13.18 100 LEU A C 1
ATOM 764 O O . LEU A 1 122 ? 8.677 19.396 29.129 1.00 15.05 100 LEU A O 1
ATOM 769 N N . PRO A 1 123 ? 6.788 20.615 29.153 1.00 13.42 101 PRO A N 1
ATOM 770 C CA . PRO A 1 123 ? 7.527 21.869 28.960 1.00 12.81 101 PRO A CA 1
ATOM 771 C C . PRO A 1 123 ? 8.434 22.225 30.122 1.00 12.76 101 PRO A C 1
ATOM 772 O O . PRO A 1 123 ? 9.382 22.997 29.919 1.00 14.70 101 PRO A O 1
ATOM 776 N N . LYS A 1 124 ? 8.169 21.711 31.328 1.00 12.42 102 LYS A N 1
ATOM 777 C CA . LYS A 1 124 ? 8.999 22.088 32.471 1.00 12.90 102 LYS A CA 1
ATOM 778 C C . LYS A 1 124 ? 10.455 21.725 32.261 1.00 14.78 102 LYS A C 1
ATOM 779 O O . LYS A 1 124 ? 11.335 22.325 32.890 1.00 14.53 102 LYS A O 1
ATOM 785 N N . PHE A 1 125 ? 10.734 20.776 31.368 1.00 12.29 103 PHE A N 1
ATOM 786 C CA . PHE A 1 125 ? 12.072 20.228 31.243 1.00 12.34 103 PHE A CA 1
ATOM 787 C C . PHE A 1 125 ? 13.004 21.074 30.393 1.00 14.45 103 PHE A C 1
ATOM 788 O O . PHE A 1 125 ? 14.215 20.826 30.398 1.00 17.97 103 PHE A O 1
ATOM 796 N N . GLY A 1 126 ? 12.494 22.072 29.691 1.00 13.41 104 GLY A N 1
ATOM 797 C CA . GLY A 1 126 ? 13.354 22.835 28.816 1.00 15.26 104 GLY A CA 1
ATOM 798 C C . GLY A 1 126 ? 12.571 23.718 27.877 1.00 15.27 104 GLY A C 1
ATOM 799 O O . GLY A 1 126 ? 11.378 23.495 27.644 1.00 15.50 104 GLY A O 1
ATOM 800 N N . ARG A 1 127 ? 13.248 24.726 27.323 1.00 17.81 105 ARG A N 1
ATOM 801 C CA . ARG A 1 127 ? 12.573 25.715 26.490 1.00 20.06 105 ARG A CA 1
ATOM 802 C C . ARG A 1 127 ? 11.973 25.081 25.242 1.00 16.57 105 ARG A C 1
ATOM 803 O O . ARG A 1 127 ? 10.864 25.435 24.828 1.00 20.61 105 ARG A O 1
ATOM 811 N N . ALA A 1 128 ? 12.684 24.133 24.627 1.00 16.04 106 ALA A N 1
ATOM 812 C CA . ALA A 1 128 ? 12.194 23.505 23.407 1.00 15.09 106 ALA A CA 1
ATOM 813 C C . ALA A 1 128 ? 11.126 22.454 23.665 1.00 17.90 106 ALA A C 1
ATOM 814 O O . ALA A 1 128 ? 10.482 22.001 22.708 1.00 20.66 106 ALA A O 1
ATOM 816 N N . CYS A 1 129 ? 10.926 22.056 24.920 1.00 15.04 107 CYS A N 1
ATOM 817 C CA . CYS A 1 129 ? 9.996 20.985 25.235 1.00 15.50 107 CYS A CA 1
ATOM 818 C C . CYS A 1 129 ? 8.560 21.479 25.151 1.00 18.47 107 CYS A C 1
ATOM 819 O O . CYS A 1 129 ? 8.227 22.558 25.649 1.00 17.40 107 CYS A O 1
ATOM 822 N N . ARG A 1 130 ? 7.718 20.685 24.512 1.00 17.22 108 ARG A N 1
ATOM 823 C CA . ARG A 1 130 ? 6.297 20.961 24.415 1.00 16.42 108 ARG A CA 1
ATOM 824 C C . ARG A 1 130 ? 5.527 20.000 25.310 1.00 16.46 108 ARG A C 1
ATOM 825 O O . ARG A 1 130 ? 6.050 18.978 25.774 1.00 15.75 108 ARG A O 1
ATOM 833 N N . ASN A 1 131 ? 4.277 20.358 25.584 1.00 18.54 109 ASN A N 1
ATOM 834 C CA . ASN A 1 131 ? 3.351 19.435 26.227 1.00 18.34 109 ASN A CA 1
ATOM 835 C C . ASN A 1 131 ? 2.733 18.639 25.087 1.00 18.60 109 ASN A C 1
ATOM 836 O O . ASN A 1 131 ? 1.821 19.109 24.401 1.00 18.59 109 ASN A O 1
ATOM 841 N N . ALA A 1 132 ? 3.270 17.450 24.844 1.00 14.34 110 ALA A N 1
ATOM 842 C CA . ALA A 1 132 ? 2.890 16.713 23.653 1.00 13.50 110 ALA A CA 1
ATOM 843 C C . ALA A 1 132 ? 3.056 15.223 23.896 1.00 15.81 110 ALA A C 1
ATOM 844 O O . ALA A 1 132 ? 3.837 14.788 24.748 1.00 15.99 110 ALA A O 1
ATOM 846 N N . ASP A 1 133 ? 2.294 14.447 23.134 1.00 12.88 111 ASP A N 1
ATOM 847 C CA . ASP A 1 133 ? 2.506 13.018 22.986 1.00 14.73 111 ASP A CA 1
ATOM 848 C C . ASP A 1 133 ? 2.965 12.773 21.559 1.00 12.74 111 ASP A C 1
ATOM 849 O O . ASP A 1 133 ? 2.360 13.291 20.610 1.00 17.00 111 ASP A O 1
ATOM 854 N N . TYR A 1 134 ? 4.058 12.038 21.405 1.00 12.68 112 TYR A N 1
ATOM 855 C CA . TYR A 1 134 ? 4.556 11.657 20.093 1.00 13.44 112 TYR A CA 1
ATOM 856 C C . TYR A 1 134 ? 4.388 10.158 19.945 1.00 11.15 112 TYR A C 1
ATOM 857 O O . TYR A 1 134 ? 4.560 9.415 20.914 1.00 11.57 112 TYR A O 1
ATOM 866 N N . TRP A 1 135 ? 4.021 9.720 18.739 1.00 9.64 113 TRP A N 1
ATOM 867 C CA . TRP A 1 135 ? 3.695 8.325 18.490 1.00 10.28 113 TRP A CA 1
ATOM 868 C C . TRP A 1 135 ? 4.430 7.790 17.275 1.00 10.89 113 TRP A C 1
ATOM 869 O O . TRP A 1 135 ? 4.507 8.457 16.241 1.00 13.21 113 TRP A O 1
ATOM 880 N N . GLY A 1 136 ? 4.929 6.553 17.393 1.00 10.75 114 GLY A N 1
ATOM 881 C CA . GLY A 1 136 ? 5.411 5.845 16.230 1.00 14.17 114 GLY A CA 1
ATOM 882 C C . GLY A 1 136 ? 4.256 5.325 15.393 1.00 14.53 114 GLY A C 1
ATOM 883 O O . GLY A 1 136 ? 3.091 5.397 15.775 1.00 16.27 114 GLY A O 1
ATOM 884 N N . GLN A 1 137 ? 4.585 4.780 14.226 1.00 14.81 115 GLN A N 1
ATOM 885 C CA . GLN A 1 137 ? 3.576 4.413 13.245 1.00 16.92 115 GLN A CA 1
ATOM 886 C C . GLN A 1 137 ? 3.158 2.953 13.308 1.00 15.87 115 GLN A C 1
ATOM 887 O O . GLN A 1 137 ? 2.285 2.548 12.536 1.00 17.53 115 GLN A O 1
ATOM 893 N N . GLY A 1 138 ? 3.755 2.159 14.180 1.00 16.04 116 GLY A N 1
ATOM 894 C CA . GLY A 1 138 ? 3.318 0.782 14.335 1.00 15.91 116 GLY A CA 1
ATOM 895 C C . GLY A 1 138 ? 4.331 -0.217 13.807 1.00 17.57 116 GLY A C 1
ATOM 896 O O . GLY A 1 138 ? 4.943 -0.017 12.749 1.00 16.80 116 GLY A O 1
ATOM 897 N N . THR A 1 139 ? 4.497 -1.311 14.550 1.00 12.12 117 THR A N 1
ATOM 898 C CA . THR A 1 139 ? 5.386 -2.417 14.206 1.00 15.55 117 THR A CA 1
ATOM 899 C C . THR A 1 139 ? 4.598 -3.707 14.370 1.00 12.93 117 THR A C 1
ATOM 900 O O . THR A 1 139 ? 4.073 -3.969 15.458 1.00 12.37 117 THR A O 1
ATOM 904 N N . GLN A 1 140 ? 4.501 -4.511 13.308 1.00 12.19 118 GLN A N 1
ATOM 905 C CA . GLN A 1 140 ? 3.722 -5.744 13.391 1.00 12.17 118 GLN A CA 1
ATOM 906 C C . GLN A 1 140 ? 4.526 -6.867 14.033 1.00 13.30 118 GLN A C 1
ATOM 907 O O . GLN A 1 140 ? 5.681 -7.120 13.667 1.00 14.65 118 GLN A O 1
ATOM 913 N N . VAL A 1 141 ? 3.905 -7.538 14.995 1.00 10.63 119 VAL A N 1
ATOM 914 C CA . VAL A 1 141 ? 4.456 -8.727 15.621 1.00 11.68 119 VAL A CA 1
ATOM 915 C C . VAL A 1 141 ? 3.446 -9.847 15.435 1.00 14.07 119 VAL A C 1
ATOM 916 O O . VAL A 1 141 ? 2.287 -9.718 15.847 1.00 12.71 119 VAL A O 1
ATOM 920 N N . THR A 1 142 ? 3.882 -10.951 14.844 1.00 13.03 120 THR A N 1
ATOM 921 C CA . THR A 1 142 ? 3.010 -12.099 14.645 1.00 14.17 120 THR A CA 1
ATOM 922 C C . THR A 1 142 ? 3.630 -13.292 15.348 1.00 14.83 120 THR A C 1
ATOM 923 O O . THR A 1 142 ? 4.808 -13.590 15.138 1.00 16.50 120 THR A O 1
ATOM 927 N N . VAL A 1 143 ? 2.847 -13.956 16.195 1.00 14.55 121 VAL A N 1
ATOM 928 C CA . VAL A 1 143 ? 3.295 -15.147 16.908 1.00 12.88 121 VAL A CA 1
ATOM 929 C C . VAL A 1 143 ? 2.391 -16.311 16.526 1.00 14.86 121 VAL A C 1
ATOM 930 O O . VAL A 1 143 ? 1.195 -16.303 16.836 1.00 18.36 121 VAL A O 1
ATOM 934 N N . SER A 1 144 ? 2.963 -17.312 15.876 1.00 21.24 122 SER A N 1
ATOM 935 C CA . SER A 1 144 ? 2.217 -18.494 15.474 1.00 24.09 122 SER A CA 1
ATOM 936 C C . SER A 1 144 ? 2.483 -19.639 16.442 1.00 27.50 122 SER A C 1
ATOM 937 O O . SER A 1 144 ? 3.553 -19.728 17.048 1.00 26.42 122 SER A O 1
ATOM 940 N N . SER A 1 145 ? 1.493 -20.518 16.584 1.00 30.69 123 SER A N 1
ATOM 941 C CA . SER A 1 145 ? 1.606 -21.657 17.491 1.00 34.55 123 SER A CA 1
ATOM 942 C C . SER A 1 145 ? 2.655 -22.654 17.008 1.00 35.10 123 SER A C 1
ATOM 943 O O . SER A 1 145 ? 2.713 -22.986 15.823 1.00 43.08 123 SER A O 1
ATOM 946 N N . GLU B 1 23 ? 22.613 -3.799 17.428 1.00 17.49 1 GLU B N 1
ATOM 947 C CA . GLU B 1 23 ? 22.390 -2.980 18.615 1.00 16.44 1 GLU B CA 1
ATOM 948 C C . GLU B 1 23 ? 22.507 -1.499 18.274 1.00 17.92 1 GLU B C 1
ATOM 949 O O . GLU B 1 23 ? 22.026 -0.640 19.011 1.00 23.19 1 GLU B O 1
ATOM 955 N N . VAL B 1 24 ? 23.165 -1.219 17.155 1.00 14.72 2 VAL B N 1
ATOM 956 C CA . VAL B 1 24 ? 23.284 0.125 16.597 1.00 17.22 2 VAL B CA 1
ATOM 957 C C . VAL B 1 24 ? 22.523 0.140 15.279 1.00 16.11 2 VAL B C 1
ATOM 958 O O . VAL B 1 24 ? 22.662 -0.785 14.470 1.00 17.68 2 VAL B O 1
ATOM 962 N N . GLN B 1 25 ? 21.717 1.181 15.061 1.00 14.78 3 GLN B N 1
ATOM 963 C CA . GLN B 1 25 ? 20.812 1.220 13.921 1.00 15.11 3 GLN B CA 1
ATOM 964 C C . GLN B 1 25 ? 20.595 2.669 13.526 1.00 13.19 3 GLN B C 1
ATOM 965 O O . GLN B 1 25 ? 20.636 3.561 14.374 1.00 12.51 3 GLN B O 1
ATOM 971 N N . LEU B 1 26 ? 20.350 2.887 12.237 1.00 12.97 4 LEU B N 1
ATOM 972 C CA . LEU B 1 26 ? 19.852 4.156 11.723 1.00 13.30 4 LEU B CA 1
ATOM 973 C C . LEU B 1 26 ? 18.457 3.938 11.162 1.00 14.19 4 LEU B C 1
ATOM 974 O O . LEU B 1 26 ? 18.249 3.034 10.338 1.00 16.86 4 LEU B O 1
ATOM 979 N N . LEU B 1 27 ? 17.513 4.773 11.582 1.00 11.50 5 LEU B N 1
ATOM 980 C CA . LEU B 1 27 ? 16.153 4.720 11.066 1.00 12.90 5 LEU B CA 1
ATOM 981 C C . LEU B 1 27 ? 15.855 6.006 10.314 1.00 12.11 5 LEU B C 1
ATOM 982 O O . LEU B 1 27 ? 16.400 7.064 10.631 1.00 12.97 5 LEU B O 1
ATOM 987 N N . GLN B 1 28 ? 14.976 5.928 9.318 1.00 13.14 6 GLN B N 1
ATOM 988 C CA . GLN B 1 28 ? 14.709 7.088 8.477 1.00 13.14 6 GLN B CA 1
ATOM 989 C C . GLN B 1 28 ? 13.221 7.389 8.397 1.00 15.28 6 GLN B C 1
ATOM 990 O O . GLN B 1 28 ? 12.380 6.494 8.500 1.00 17.32 6 GLN B O 1
ATOM 996 N N . SER B 1 29 ? 12.900 8.664 8.181 1.00 14.92 7 SER B N 1
ATOM 997 C CA . SER B 1 29 ? 11.522 9.057 7.916 1.00 17.00 7 SER B CA 1
ATOM 998 C C . SER B 1 29 ? 11.517 10.278 7.007 1.00 20.97 7 SER B C 1
ATOM 999 O O . SER B 1 29 ? 12.565 10.830 6.668 1.00 18.15 7 SER B O 1
ATOM 1002 N N . GLY B 1 30 ? 10.317 10.693 6.602 1.00 19.30 8 GLY B N 1
ATOM 1003 C CA . GLY B 1 30 ? 10.140 11.916 5.842 1.00 21.43 8 GLY B CA 1
ATOM 1004 C C . GLY B 1 30 ? 9.802 11.717 4.387 1.00 24.86 8 GLY B C 1
ATOM 1005 O O . GLY B 1 30 ? 9.565 12.708 3.684 1.00 25.97 8 GLY B O 1
ATOM 1006 N N . GLY B 1 31 ? 9.769 10.480 3.909 1.00 25.72 9 GLY B N 1
ATOM 1007 C CA . GLY B 1 31 ? 9.451 10.239 2.522 1.00 24.96 9 GLY B CA 1
ATOM 1008 C C . GLY B 1 31 ? 7.977 10.416 2.239 1.00 30.46 9 GLY B C 1
ATOM 1009 O O . GLY B 1 31 ? 7.116 10.198 3.090 1.00 31.03 9 GLY B O 1
ATOM 1010 N N . ASP B 1 32 ? 7.698 10.815 1.007 1.00 30.03 10 ASP B N 1
ATOM 1011 C CA . ASP B 1 32 ? 6.346 11.145 0.597 1.00 27.51 10 ASP B CA 1
ATOM 1012 C C . ASP B 1 32 ? 6.368 11.306 -0.912 1.00 31.53 10 ASP B C 1
ATOM 1013 O O . ASP B 1 32 ? 7.431 11.299 -1.543 1.00 25.17 10 ASP B O 1
ATOM 1018 N N . SER B 1 33 ? 5.176 11.413 -1.482 1.00 32.19 11 SER B N 1
ATOM 1019 C CA . SER B 1 33 ? 4.997 11.881 -2.845 1.00 30.07 11 SER B CA 1
ATOM 1020 C C . SER B 1 33 ? 4.660 13.361 -2.777 1.00 31.07 11 SER B C 1
ATOM 1021 O O . SER B 1 33 ? 3.801 13.769 -1.988 1.00 32.14 11 SER B O 1
ATOM 1024 N N . VAL B 1 34 ? 5.367 14.165 -3.567 1.00 28.22 12 VAL B N 1
ATOM 1025 C CA . VAL B 1 34 ? 5.175 15.607 -3.589 1.00 27.65 12 VAL B CA 1
ATOM 1026 C C . VAL B 1 34 ? 5.131 16.071 -5.032 1.00 27.81 12 VAL B C 1
ATOM 1027 O O . VAL B 1 34 ? 5.740 15.465 -5.918 1.00 26.19 12 VAL B O 1
ATOM 1031 N N . GLN B 1 35 ? 4.408 17.158 -5.267 1.00 25.76 13 GLN B N 1
ATOM 1032 C CA . GLN B 1 35 ? 4.436 17.775 -6.581 1.00 27.22 13 GLN B CA 1
ATOM 1033 C C . GLN B 1 35 ? 5.793 18.437 -6.808 1.00 25.51 13 GLN B C 1
ATOM 1034 O O . GLN B 1 35 ? 6.495 18.812 -5.864 1.00 20.86 13 GLN B O 1
ATOM 1040 N N . ALA B 1 36 ? 6.176 18.554 -8.075 1.00 24.90 14 ALA B N 1
ATOM 1041 C CA . ALA B 1 36 ? 7.377 19.304 -8.406 1.00 25.61 14 ALA B CA 1
ATOM 1042 C C . ALA B 1 36 ? 7.287 20.713 -7.834 1.00 24.01 14 ALA B C 1
ATOM 1043 O O . ALA B 1 36 ? 6.216 21.330 -7.817 1.00 24.58 14 ALA B O 1
ATOM 1045 N N . GLY B 1 37 ? 8.419 21.212 -7.343 1.00 23.67 15 GLY B N 1
ATOM 1046 C CA . GLY B 1 37 ? 8.474 22.488 -6.674 1.00 21.98 15 GLY B CA 1
ATOM 1047 C C . GLY B 1 37 ? 8.180 22.436 -5.192 1.00 22.41 15 GLY B C 1
ATOM 1048 O O . GLY B 1 37 ? 8.400 23.436 -4.500 1.00 21.78 15 GLY B O 1
ATOM 1049 N N . GLY B 1 38 ? 7.688 21.305 -4.686 1.00 22.22 16 GLY B N 1
ATOM 1050 C CA . GLY B 1 38 ? 7.418 21.159 -3.274 1.00 21.64 16 GLY B CA 1
ATOM 1051 C C . GLY B 1 38 ? 8.692 20.953 -2.486 1.00 22.69 16 GLY B C 1
ATOM 1052 O O . GLY B 1 38 ? 9.792 20.863 -3.029 1.00 18.53 16 GLY B O 1
ATOM 1053 N N . SER B 1 39 ? 8.532 20.880 -1.168 1.00 20.10 17 SER B N 1
ATOM 1054 C CA . SER B 1 39 ? 9.654 20.679 -0.266 1.00 20.84 17 SER B CA 1
ATOM 1055 C C . SER B 1 39 ? 9.392 19.481 0.632 1.00 20.94 17 SER B C 1
ATOM 1056 O O . SER B 1 39 ? 8.244 19.119 0.900 1.00 21.78 17 SER B O 1
ATOM 1059 N N . LEU B 1 40 ? 10.479 18.859 1.077 1.00 17.93 18 LEU B N 1
ATOM 1060 C CA . LEU B 1 40 ? 10.434 17.775 2.048 1.00 19.77 18 LEU B CA 1
ATOM 1061 C C . LEU B 1 40 ? 11.609 17.940 2.993 1.00 16.33 18 LEU B C 1
ATOM 1062 O O . LEU B 1 40 ? 12.609 18.568 2.659 1.00 17.89 18 LEU B O 1
ATOM 1067 N N . ARG B 1 41 ? 11.496 17.361 4.178 1.00 15.02 19 ARG B N 1
ATOM 1068 C CA . ARG B 1 41 ? 12.671 17.209 5.026 1.00 16.08 19 ARG B CA 1
ATOM 1069 C C . ARG B 1 41 ? 12.778 15.749 5.429 1.00 14.79 19 ARG B C 1
ATOM 1070 O O . ARG B 1 41 ? 11.868 15.209 6.068 1.00 18.75 19 ARG B O 1
ATOM 1078 N N . LEU B 1 42 ? 13.873 15.105 5.037 1.00 12.82 20 LEU B N 1
ATOM 1079 C CA . LEU B 1 42 ? 14.133 13.740 5.465 1.00 13.46 20 LEU B CA 1
ATOM 1080 C C . LEU B 1 42 ? 14.880 13.752 6.789 1.00 12.84 20 LEU B C 1
ATOM 1081 O O . LEU B 1 42 ? 15.671 14.660 7.069 1.00 13.43 20 LEU B O 1
ATOM 1086 N N . SER B 1 43 ? 14.627 12.727 7.602 1.00 11.86 21 SER B N 1
ATOM 1087 C CA . SER B 1 43 ? 15.293 12.571 8.887 1.00 13.54 21 SER B CA 1
ATOM 1088 C C . SER B 1 43 ? 16.057 11.258 8.921 1.00 13.53 21 SER B C 1
ATOM 1089 O O . SER B 1 43 ? 15.530 10.206 8.545 1.00 12.94 21 SER B O 1
ATOM 1092 N N . CYS B 1 44 ? 17.288 11.326 9.422 1.00 10.87 22 CYS B N 1
ATOM 1093 C CA . CYS B 1 44 ? 18.127 10.160 9.664 1.00 11.17 22 CYS B CA 1
ATOM 1094 C C . CYS B 1 44 ? 18.321 10.111 11.170 1.00 12.70 22 CYS B C 1
ATOM 1095 O O . CYS B 1 44 ? 19.024 10.961 11.725 1.00 12.99 22 CYS B O 1
ATOM 1098 N N . VAL B 1 45 ? 17.665 9.164 11.840 1.00 12.79 23 VAL B N 1
ATOM 1099 C CA . VAL B 1 45 ? 17.593 9.152 13.301 1.00 10.15 23 VAL B CA 1
ATOM 1100 C C . VAL B 1 45 ? 18.415 7.973 13.807 1.00 11.96 23 VAL B C 1
ATOM 1101 O O . VAL B 1 45 ? 18.125 6.810 13.490 1.00 11.76 23 VAL B O 1
ATOM 1105 N N . GLY B 1 46 ? 19.444 8.270 14.597 1.00 12.21 24 GLY B N 1
ATOM 1106 C CA . GLY B 1 46 ? 20.435 7.285 14.961 1.00 12.10 24 GLY B CA 1
ATOM 1107 C C . GLY B 1 46 ? 20.208 6.677 16.329 1.00 11.06 24 GLY B C 1
ATOM 1108 O O . GLY B 1 46 ? 20.238 7.378 17.341 1.00 11.69 24 GLY B O 1
ATOM 1109 N N . SER B 1 47 ? 20.002 5.359 16.355 1.00 9.16 25 SER B N 1
ATOM 1110 C CA . SER B 1 47 ? 20.089 4.616 17.608 1.00 10.19 25 SER B CA 1
ATOM 1111 C C . SER B 1 47 ? 21.562 4.265 17.781 1.00 11.51 25 SER B C 1
ATOM 1112 O O . SER B 1 47 ? 22.025 3.155 17.485 1.00 11.76 25 SER B O 1
ATOM 1115 N N . LEU B 1 48 ? 22.317 5.274 18.196 1.00 10.62 26 LEU B N 1
ATOM 1116 C CA . LEU B 1 48 ? 23.756 5.189 18.402 1.00 11.70 26 LEU B CA 1
ATOM 1117 C C . LEU B 1 48 ? 24.146 6.425 19.187 1.00 13.05 26 LEU B C 1
ATOM 1118 O O . LEU B 1 48 ? 23.322 7.308 19.434 1.00 14.17 26 LEU B O 1
ATOM 1123 N N . TYR B 1 49 ? 25.414 6.499 19.543 1.00 11.96 27 TYR B N 1
ATOM 1124 C CA . TYR B 1 49 ? 25.919 7.582 20.368 1.00 9.70 27 TYR B CA 1
ATOM 1125 C C . TYR B 1 49 ? 26.499 8.666 19.476 1.00 10.14 27 TYR B C 1
ATOM 1126 O O . TYR B 1 49 ? 27.408 8.396 18.680 1.00 11.10 27 TYR B O 1
ATOM 1135 N N . SER B 1 50 ? 25.979 9.889 19.621 1.00 10.63 28 SER B N 1
ATOM 1136 C CA . SER B 1 50 ? 26.433 10.995 18.790 1.00 10.00 28 SER B CA 1
ATOM 1137 C C . SER B 1 50 ? 27.923 11.231 18.945 1.00 9.44 28 SER B C 1
ATOM 1138 O O . SER B 1 50 ? 28.587 11.640 17.988 1.00 10.59 28 SER B O 1
ATOM 1141 N N . TYR B 1 51 ? 28.467 10.994 20.142 1.00 10.48 29 TYR B N 1
ATOM 1142 C CA . TYR B 1 51 ? 29.886 11.268 20.304 1.00 10.02 29 TYR B CA 1
ATOM 1143 C C . TYR B 1 51 ? 30.765 10.330 19.490 1.00 10.20 29 TYR B C 1
ATOM 1144 O O . TYR B 1 51 ? 31.946 10.643 19.298 1.00 11.47 29 TYR B O 1
ATOM 1153 N N . CYS B 1 52 ? 30.224 9.225 18.972 1.00 9.69 30 CYS B N 1
ATOM 1154 C CA . CYS B 1 52 ? 31.007 8.303 18.157 1.00 11.58 30 CYS B CA 1
ATOM 1155 C C . CYS B 1 52 ? 31.058 8.681 16.689 1.00 10.78 30 CYS B C 1
ATOM 1156 O O . CYS B 1 52 ? 31.821 8.069 15.938 1.00 11.31 30 CYS B O 1
ATOM 1159 N N . ILE B 1 53 ? 30.269 9.653 16.249 1.00 11.28 31 ILE B N 1
ATOM 1160 C CA . ILE B 1 53 ? 30.057 9.870 14.823 1.00 10.99 31 ILE B CA 1
ATOM 1161 C C . ILE B 1 53 ? 31.113 10.810 14.252 1.00 10.81 31 ILE B C 1
ATOM 1162 O O . ILE B 1 53 ? 31.291 11.942 14.726 1.00 13.29 31 ILE B O 1
ATOM 1167 N N . SER B 1 54 ? 31.794 10.357 13.203 1.00 11.89 32 SER B N 1
ATOM 1168 C CA . SER B 1 54 ? 32.729 11.213 12.486 1.00 12.53 32 SER B CA 1
ATOM 1169 C C . SER B 1 54 ? 32.034 12.049 11.413 1.00 12.65 32 SER B C 1
ATOM 1170 O O . SER B 1 54 ? 32.335 13.238 11.254 1.00 14.66 32 SER B O 1
ATOM 1173 N N . ALA B 1 55 ? 31.096 11.446 10.686 1.00 12.32 33 ALA B N 1
ATOM 1174 C CA . ALA B 1 55 ? 30.374 12.138 9.629 1.00 12.45 33 ALA B CA 1
ATOM 1175 C C . ALA B 1 55 ? 29.110 11.358 9.291 1.00 10.83 33 ALA B C 1
ATOM 1176 O O . ALA B 1 55 ? 29.016 10.155 9.532 1.00 11.94 33 ALA B O 1
ATOM 1178 N N . VAL B 1 56 ? 28.131 12.063 8.736 1.00 11.08 34 VAL B N 1
ATOM 1179 C CA . VAL B 1 56 ? 26.910 11.445 8.234 1.00 12.45 34 VAL B CA 1
ATOM 1180 C C . VAL B 1 56 ? 26.698 11.955 6.821 1.00 10.57 34 VAL B C 1
ATOM 1181 O O . VAL B 1 56 ? 26.919 13.139 6.544 1.00 12.54 34 VAL B O 1
ATOM 1185 N N . SER B 1 57 ? 26.292 11.067 5.925 1.00 12.12 35 SER B N 1
ATOM 1186 C CA . SER B 1 57 ? 26.062 11.453 4.543 1.00 13.28 35 SER B CA 1
ATOM 1187 C C . SER B 1 57 ? 24.719 10.935 4.053 1.00 12.23 35 SER B C 1
ATOM 1188 O O . SER B 1 57 ? 24.117 10.022 4.623 1.00 13.34 35 SER B O 1
ATOM 1191 N N . TRP B 1 58 ? 24.250 11.556 2.975 1.00 12.79 36 TRP B N 1
ATOM 1192 C CA . TRP B 1 58 ? 23.079 11.102 2.249 1.00 14.13 36 TRP B CA 1
ATOM 1193 C C . TRP B 1 58 ? 23.486 10.623 0.870 1.00 13.88 36 TRP B C 1
ATOM 1194 O O . TRP B 1 58 ? 24.346 11.230 0.226 1.00 13.10 36 TRP B O 1
ATOM 1205 N N . TYR B 1 59 ? 22.855 9.528 0.447 1.00 12.96 37 TYR B N 1
ATOM 1206 C CA . TYR B 1 59 ? 22.978 8.955 -0.885 1.00 15.94 37 TYR B CA 1
ATOM 1207 C C . TYR B 1 59 ? 21.585 8.756 -1.463 1.00 15.28 37 TYR B C 1
ATOM 1208 O O . TYR B 1 59 ? 20.593 8.699 -0.734 1.00 14.83 37 TYR B O 1
ATOM 1217 N N . ARG B 1 60 ? 21.503 8.631 -2.787 1.00 15.16 38 ARG B N 1
ATOM 1218 C CA . ARG B 1 60 ? 20.224 8.282 -3.384 1.00 13.42 38 ARG B CA 1
ATOM 1219 C C . ARG B 1 60 ? 20.431 7.312 -4.534 1.00 15.37 38 ARG B C 1
ATOM 1220 O O . ARG B 1 60 ? 21.498 7.268 -5.149 1.00 18.66 38 ARG B O 1
ATOM 1228 N N . GLN B 1 61 ? 19.394 6.525 -4.801 1.00 17.81 39 GLN B N 1
ATOM 1229 C CA . GLN B 1 61 ? 19.449 5.487 -5.824 1.00 20.61 39 GLN B CA 1
ATOM 1230 C C . GLN B 1 61 ? 18.128 5.465 -6.574 1.00 20.36 39 GLN B C 1
ATOM 1231 O O . GLN B 1 61 ? 17.076 5.225 -5.978 1.00 20.24 39 GLN B O 1
ATOM 1237 N N . ALA B 1 62 ? 18.179 5.715 -7.868 1.00 24.57 40 ALA B N 1
ATOM 1238 C CA . ALA B 1 62 ? 16.985 5.517 -8.673 1.00 33.62 40 ALA B CA 1
ATOM 1239 C C . ALA B 1 62 ? 16.922 4.078 -9.167 1.00 34.57 40 ALA B C 1
ATOM 1240 O O . ALA B 1 62 ? 17.947 3.393 -9.241 1.00 35.54 40 ALA B O 1
ATOM 1242 N N . PRO B 1 63 ? 15.728 3.579 -9.493 1.00 37.60 41 PRO B N 1
ATOM 1243 C CA . PRO B 1 63 ? 15.612 2.187 -9.953 1.00 42.41 41 PRO B CA 1
ATOM 1244 C C . PRO B 1 63 ? 16.509 1.915 -11.152 1.00 39.67 41 PRO B C 1
ATOM 1245 O O . PRO B 1 63 ? 16.479 2.637 -12.151 1.00 43.81 41 PRO B O 1
ATOM 1249 N N . GLY B 1 64 ? 17.326 0.869 -11.034 1.00 41.99 42 GLY B N 1
ATOM 1250 C CA . GLY B 1 64 ? 18.255 0.498 -12.077 1.00 42.85 42 GLY B CA 1
ATOM 1251 C C . GLY B 1 64 ? 19.551 1.275 -12.097 1.00 44.43 42 GLY B C 1
ATOM 1252 O O . GLY B 1 64 ? 20.473 0.888 -12.826 1.00 44.26 42 GLY B O 1
ATOM 1253 N N . LYS B 1 65 ? 19.662 2.349 -11.323 1.00 39.82 43 LYS B N 1
ATOM 1254 C CA . LYS B 1 65 ? 20.853 3.182 -11.319 1.00 38.03 43 LYS B CA 1
ATOM 1255 C C . LYS B 1 65 ? 21.701 2.902 -10.084 1.00 34.64 43 LYS B C 1
ATOM 1256 O O . LYS B 1 65 ? 21.236 2.335 -9.092 1.00 36.28 43 LYS B O 1
ATOM 1262 N N . GLU B 1 66 ? 22.965 3.303 -10.163 1.00 33.08 44 GLU B N 1
ATOM 1263 C CA . GLU B 1 66 ? 23.890 3.116 -9.061 1.00 29.55 44 GLU B CA 1
ATOM 1264 C C . GLU B 1 66 ? 23.661 4.174 -7.981 1.00 26.51 44 GLU B C 1
ATOM 1265 O O . GLU B 1 66 ? 23.108 5.248 -8.230 1.00 29.88 44 GLU B O 1
ATOM 1267 N N . ARG B 1 67 ? 24.097 3.846 -6.767 1.00 24.74 45 ARG B N 1
ATOM 1268 C CA . ARG B 1 67 ? 23.931 4.735 -5.625 1.00 23.51 45 ARG B CA 1
ATOM 1269 C C . ARG B 1 67 ? 24.821 5.966 -5.774 1.00 24.95 45 ARG B C 1
ATOM 1270 O O . ARG B 1 67 ? 26.035 5.849 -5.970 1.00 31.20 45 ARG B O 1
ATOM 1277 N N . GLU B 1 68 ? 24.207 7.146 -5.667 1.00 17.86 46 GLU B N 1
ATOM 1278 C CA . GLU B 1 68 ? 24.837 8.437 -5.908 1.00 22.12 46 GLU B CA 1
ATOM 1279 C C . GLU B 1 68 ? 25.012 9.181 -4.594 1.00 18.48 46 GLU B C 1
ATOM 1280 O O . GLU B 1 68 ? 24.082 9.237 -3.788 1.00 18.94 46 GLU B O 1
ATOM 1286 N N . PHE B 1 69 ? 26.185 9.777 -4.401 1.00 17.04 47 PHE B N 1
ATOM 1287 C CA . PHE B 1 69 ? 26.393 10.692 -3.286 1.00 17.31 47 PHE B CA 1
ATOM 1288 C C . PHE B 1 69 ? 25.523 11.936 -3.435 1.00 17.68 47 PHE B C 1
ATOM 1289 O O . PHE B 1 69 ? 25.357 12.471 -4.535 1.00 17.16 47 PHE B O 1
ATOM 1297 N N . VAL B 1 70 ? 24.970 12.400 -2.312 1.00 13.79 48 VAL B N 1
ATOM 1298 C CA . VAL B 1 70 ? 24.127 13.597 -2.272 1.00 13.19 48 VAL B CA 1
ATOM 1299 C C . VAL B 1 70 ? 24.726 14.676 -1.364 1.00 16.53 48 VAL B C 1
ATOM 1300 O O . VAL 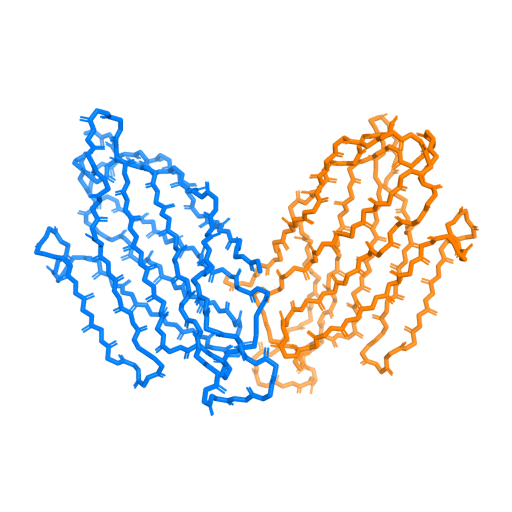B 1 70 ? 24.916 15.818 -1.791 1.00 14.95 48 VAL B O 1
ATOM 1304 N N . SER B 1 71 ? 25.002 14.352 -0.099 1.00 11.53 49 SER B N 1
ATOM 1305 C CA . SER B 1 71 ? 25.522 15.372 0.806 1.00 12.14 49 SER B CA 1
ATOM 1306 C C . SER B 1 71 ? 26.197 14.709 1.996 1.00 11.32 49 SER B C 1
ATOM 1307 O O . SER B 1 71 ? 26.029 13.519 2.254 1.00 12.62 49 SER B O 1
ATOM 1310 N N . TRP B 1 72 ? 26.962 15.515 2.720 1.00 11.10 50 TRP B N 1
ATOM 1311 C CA . TRP B 1 72 ? 27.855 15.049 3.772 1.00 12.80 50 TRP B CA 1
ATOM 1312 C C . TRP B 1 72 ? 27.959 16.140 4.825 1.00 14.88 50 TRP B C 1
ATOM 1313 O O . TRP B 1 72 ? 28.019 17.327 4.481 1.00 14.62 50 TRP B O 1
ATOM 1324 N N . ILE B 1 73 ? 27.956 15.746 6.101 1.00 12.74 51 ILE B N 1
ATOM 1325 C CA . ILE B 1 73 ? 28.181 16.696 7.188 1.00 12.01 51 ILE B CA 1
ATOM 1326 C C . ILE B 1 73 ? 29.132 16.078 8.204 1.00 14.73 51 ILE B C 1
ATOM 1327 O O . ILE B 1 73 ? 28.902 14.970 8.702 1.00 12.96 51 ILE B O 1
ATOM 1332 N N . HIS B 1 74 ? 30.211 16.796 8.496 1.00 15.48 52 HIS B N 1
ATOM 1333 C CA . HIS B 1 74 ? 31.218 16.311 9.417 1.00 15.69 52 HIS B CA 1
ATOM 1334 C C . HIS B 1 74 ? 30.788 16.578 10.851 1.00 16.71 52 HIS B C 1
ATOM 1335 O O . HIS B 1 74 ? 29.911 17.402 11.130 1.00 16.97 52 HIS B O 1
ATOM 1342 N N . ARG B 1 75 ? 31.425 15.854 11.766 1.00 16.97 53 ARG B N 1
ATOM 1343 C CA . ARG B 1 75 ? 31.293 16.067 13.200 1.00 16.16 53 ARG B CA 1
ATOM 1344 C C . ARG B 1 75 ? 31.276 17.546 13.570 1.00 18.10 53 ARG B C 1
ATOM 1345 O O . ARG B 1 75 ? 30.437 17.982 14.363 1.00 20.50 53 ARG B O 1
ATOM 1353 N N . ASP B 1 76 ? 32.188 18.320 12.982 1.00 17.79 54 ASP B N 1
ATOM 1354 C CA . ASP B 1 76 ? 32.377 19.722 13.328 1.00 23.52 54 ASP B CA 1
ATOM 1355 C C . ASP B 1 76 ? 31.437 20.661 12.586 1.00 22.92 54 ASP B C 1
ATOM 1356 O O . ASP B 1 76 ? 31.531 21.879 12.772 1.00 23.77 54 ASP B O 1
ATOM 1361 N N . GLY B 1 77 ? 30.549 20.134 11.748 1.00 20.12 55 GLY B N 1
ATOM 1362 C CA . GLY B 1 77 ? 29.576 20.945 11.052 1.00 20.50 55 GLY B CA 1
ATOM 1363 C C . GLY B 1 77 ? 29.904 21.261 9.605 1.00 18.51 55 GLY B C 1
ATOM 1364 O O . GLY B 1 77 ? 29.040 21.812 8.906 1.00 21.33 55 GLY B O 1
ATOM 1365 N N . THR B 1 78 ? 31.113 20.943 9.137 1.00 17.72 56 THR B N 1
ATOM 1366 C CA . THR B 1 78 ? 31.470 21.152 7.736 1.00 19.82 56 THR B CA 1
ATOM 1367 C C . THR B 1 78 ? 30.542 20.349 6.829 1.00 18.00 56 THR B C 1
ATOM 1368 O O . THR B 1 78 ? 30.295 19.167 7.074 1.00 17.10 56 THR B O 1
ATOM 1372 N N . THR B 1 79 ? 30.034 20.985 5.774 1.00 17.37 57 THR B N 1
ATOM 1373 C CA . THR B 1 79 ? 29.096 20.334 4.866 1.00 16.20 57 THR B CA 1
ATOM 1374 C C . THR B 1 79 ? 29.647 20.296 3.444 1.00 22.08 57 THR B C 1
ATOM 1375 O O . THR B 1 79 ? 30.414 21.173 3.032 1.00 21.98 57 THR B O 1
ATOM 1379 N N . SER B 1 80 ? 29.228 19.277 2.693 1.00 16.24 58 SER B N 1
ATOM 1380 C CA . SER B 1 80 ? 29.590 19.104 1.291 1.00 18.04 58 SER B CA 1
ATOM 1381 C C . SER B 1 80 ? 28.377 18.579 0.533 1.00 15.80 58 SER B C 1
ATOM 1382 O O . SER B 1 80 ? 27.520 17.908 1.108 1.00 16.22 58 SER B O 1
ATOM 1385 N N . TYR B 1 81 ? 28.295 18.908 -0.763 1.00 16.56 59 TYR B N 1
ATOM 1386 C CA . TYR B 1 81 ? 27.136 18.572 -1.576 1.00 17.95 59 TYR B CA 1
ATOM 1387 C C . TYR B 1 81 ? 27.564 18.139 -2.969 1.00 18.53 59 TYR B C 1
ATOM 1388 O O . TYR B 1 81 ? 28.543 18.651 -3.522 1.00 20.18 59 TYR B O 1
ATOM 1397 N N . ALA B 1 82 ? 26.791 17.218 -3.538 1.00 17.34 60 ALA B N 1
ATOM 1398 C CA . ALA B 1 82 ? 26.867 16.960 -4.969 1.00 19.79 60 ALA B CA 1
ATOM 1399 C C . ALA B 1 82 ? 26.477 18.225 -5.716 1.00 22.95 60 ALA B C 1
ATOM 1400 O O . ALA B 1 82 ? 25.588 18.966 -5.288 1.00 18.29 60 ALA B O 1
ATOM 1402 N N . ASP B 1 83 ? 27.154 18.480 -6.836 1.00 24.12 61 ASP B N 1
ATOM 1403 C CA . ASP B 1 83 ? 26.868 19.705 -7.572 1.00 26.14 61 ASP B CA 1
ATOM 1404 C C . ASP B 1 83 ? 25.419 19.752 -8.039 1.00 25.55 61 ASP B C 1
ATOM 1405 O O . ASP B 1 83 ? 24.829 20.836 -8.104 1.00 26.83 61 ASP B O 1
ATOM 1410 N N . SER B 1 84 ? 24.818 18.592 -8.324 1.00 25.15 62 SER B N 1
ATOM 1411 C CA . SER B 1 84 ? 23.443 18.540 -8.809 1.00 28.23 62 SER B CA 1
ATOM 1412 C C . SER B 1 84 ? 22.425 19.051 -7.796 1.00 26.22 62 SER B C 1
ATOM 1413 O O . SER B 1 84 ? 21.343 19.484 -8.203 1.00 23.91 62 SER B O 1
ATOM 1416 N N . VAL B 1 85 ? 22.727 19.004 -6.498 1.00 21.10 63 VAL B N 1
ATOM 1417 C CA . VAL B 1 85 ? 21.763 19.406 -5.476 1.00 17.90 63 VAL B CA 1
ATOM 1418 C C . VAL B 1 85 ? 22.200 20.626 -4.694 1.00 20.36 63 VAL B C 1
ATOM 1419 O O . VAL B 1 85 ? 21.394 21.148 -3.910 1.00 17.13 63 VAL B O 1
ATOM 1423 N N . LYS B 1 86 ? 23.434 21.094 -4.867 1.00 19.11 64 LYS B N 1
ATOM 1424 C CA . LYS B 1 86 ? 23.949 22.151 -4.011 1.00 20.97 64 LYS B CA 1
ATOM 1425 C C . LYS B 1 86 ? 23.116 23.418 -4.180 1.00 18.55 64 LYS B C 1
ATOM 1426 O O . LYS B 1 86 ? 22.738 23.791 -5.294 1.00 23.78 64 LYS B O 1
ATOM 1432 N N . GLY B 1 87 ? 22.797 24.057 -3.054 1.00 21.55 65 GLY B N 1
ATOM 1433 C CA . GLY B 1 87 ? 21.940 25.219 -3.017 1.00 21.72 65 GLY B CA 1
ATOM 1434 C C . GLY B 1 87 ? 20.465 24.903 -2.866 1.00 19.30 65 GLY B C 1
ATOM 1435 O O . GLY B 1 87 ? 19.738 25.665 -2.220 1.00 25.73 65 GLY B O 1
ATOM 1436 N N . ARG B 1 88 ? 20.014 23.788 -3.432 1.00 19.26 66 ARG B N 1
ATOM 1437 C CA . ARG B 1 88 ? 18.625 23.364 -3.348 1.00 19.93 66 ARG B CA 1
ATOM 1438 C C . ARG B 1 88 ? 18.363 22.457 -2.153 1.00 18.55 66 ARG B C 1
ATOM 1439 O O . ARG B 1 88 ? 17.269 22.501 -1.572 1.00 16.42 66 ARG B O 1
ATOM 1447 N N . PHE B 1 89 ? 19.348 21.643 -1.780 1.00 16.12 67 PHE B N 1
ATOM 1448 C CA . PHE B 1 89 ? 19.300 20.781 -0.609 1.00 15.90 67 PHE B CA 1
ATOM 1449 C C . PHE B 1 89 ? 20.177 21.369 0.488 1.00 14.56 67 PHE B C 1
ATOM 1450 O O . PHE B 1 89 ? 21.207 21.987 0.210 1.00 16.81 67 PHE B O 1
ATOM 1458 N N . THR B 1 90 ? 19.786 21.138 1.743 1.00 14.52 68 THR B N 1
ATOM 1459 C CA . THR B 1 90 ? 20.592 21.532 2.897 1.00 14.91 68 THR B CA 1
ATOM 1460 C C . THR B 1 90 ? 20.681 20.363 3.864 1.00 14.70 68 THR B C 1
ATOM 1461 O O . THR B 1 90 ? 19.653 19.799 4.250 1.00 15.15 68 THR B O 1
ATOM 1465 N N . ILE B 1 91 ? 21.897 20.017 4.270 1.00 12.06 69 ILE B N 1
ATOM 1466 C CA . ILE B 1 91 ? 22.105 18.984 5.284 1.00 13.28 69 ILE B CA 1
ATOM 1467 C C . ILE B 1 91 ? 22.392 19.677 6.610 1.00 16.99 69 ILE B C 1
ATOM 1468 O O . ILE B 1 91 ? 23.063 20.713 6.653 1.00 15.49 69 ILE B O 1
ATOM 1473 N N . SER B 1 92 ? 21.827 19.147 7.690 1.00 11.11 70 SER B N 1
ATOM 1474 C CA . SER B 1 92 ? 22.043 19.728 9.008 1.00 12.74 70 SER B CA 1
ATOM 1475 C C . SER B 1 92 ? 21.942 18.612 10.033 1.00 13.95 70 SER B C 1
ATOM 1476 O O . SER B 1 92 ? 21.501 17.502 9.726 1.00 12.38 70 SER B O 1
ATOM 1479 N N . GLN B 1 93 ? 22.368 18.902 11.257 1.00 14.30 71 GLN B N 1
ATOM 1480 C CA . GLN B 1 93 ? 22.312 17.895 12.305 1.00 14.75 71 GLN B CA 1
ATOM 1481 C C . GLN B 1 93 ? 21.972 18.543 13.637 1.00 13.39 71 GLN B C 1
ATOM 1482 O O . GLN B 1 93 ? 22.324 19.699 13.900 1.00 14.69 71 GLN B O 1
ATOM 1488 N N . ASP B 1 94 ? 21.273 17.778 14.473 1.00 12.29 72 ASP B N 1
ATOM 1489 C CA . ASP B 1 94 ? 20.876 18.179 15.825 1.00 10.71 72 ASP B CA 1
ATOM 1490 C C . ASP B 1 94 ? 21.287 16.997 16.702 1.00 12.82 72 ASP B C 1
ATOM 1491 O O . ASP B 1 94 ? 20.542 16.021 16.836 1.00 12.41 72 ASP B O 1
ATOM 1496 N N . GLN B 1 95 ? 22.493 17.075 17.262 1.00 12.89 73 GLN B N 1
ATOM 1497 C CA . GLN B 1 95 ? 23.044 15.919 17.967 1.00 12.37 73 GLN B CA 1
ATOM 1498 C C . GLN B 1 95 ? 22.213 15.508 19.180 1.00 11.45 73 GLN B C 1
ATOM 1499 O O . GLN B 1 95 ? 22.035 14.294 19.384 1.00 10.18 73 GLN B O 1
ATOM 1505 N N . PRO B 1 96 ? 21.686 16.415 20.013 1.00 10.30 74 PRO B N 1
ATOM 1506 C CA . PRO B 1 96 ? 20.781 15.935 21.075 1.00 10.98 74 PRO B CA 1
ATOM 1507 C C . PRO B 1 96 ? 19.588 15.150 20.545 1.00 11.69 74 PRO B C 1
ATOM 1508 O O . PRO B 1 96 ? 19.080 14.261 21.240 1.00 12.25 74 PRO B O 1
ATOM 1512 N N . LYS B 1 97 ? 19.122 15.440 19.337 1.00 11.45 75 LYS B N 1
ATOM 1513 C CA . LYS B 1 97 ? 18.030 14.681 18.743 1.00 12.69 75 LYS B CA 1
ATOM 1514 C C . LYS B 1 97 ? 18.500 13.442 18.013 1.00 11.84 75 LYS B C 1
ATOM 1515 O O . LYS B 1 97 ? 17.668 12.735 17.437 1.00 10.55 75 LYS B O 1
ATOM 1521 N N . ASN B 1 98 ? 19.803 13.156 18.032 1.00 11.01 76 ASN B N 1
ATOM 1522 C CA . ASN B 1 98 ? 20.382 12.025 17.293 1.00 10.90 76 ASN B CA 1
ATOM 1523 C C . ASN B 1 98 ? 19.966 12.050 15.826 1.00 9.11 76 ASN B C 1
ATOM 1524 O O . ASN B 1 98 ? 19.844 11.007 15.195 1.00 11.41 76 ASN B O 1
ATOM 1529 N N . THR B 1 99 ? 19.763 13.246 15.258 1.00 9.66 77 THR B N 1
ATOM 1530 C CA . THR B 1 99 ? 19.157 13.356 13.934 1.00 8.87 77 THR B CA 1
ATOM 1531 C C . THR B 1 99 ? 19.991 14.204 12.979 1.00 10.14 77 THR B C 1
ATOM 1532 O O . THR B 1 99 ? 20.493 15.274 13.340 1.00 11.22 77 THR B O 1
ATOM 1536 N N . VAL B 1 100 ? 20.131 13.695 11.760 1.00 9.41 78 VAL B N 1
ATOM 1537 C CA . VAL B 1 100 ? 20.678 14.414 10.614 1.00 9.32 78 VAL B CA 1
ATOM 1538 C C . VAL B 1 100 ? 19.539 14.612 9.628 1.00 12.28 78 VAL B C 1
ATOM 1539 O O . VAL B 1 100 ? 18.796 13.669 9.336 1.00 11.39 78 VAL B O 1
ATOM 1543 N N . TYR B 1 101 ? 19.384 15.833 9.129 1.00 10.13 79 TYR B N 1
ATOM 1544 C CA . TYR B 1 101 ? 18.280 16.153 8.233 1.00 11.51 79 TYR B CA 1
ATOM 1545 C C . TYR B 1 101 ? 18.784 16.342 6.811 1.00 14.35 79 TYR B C 1
ATOM 1546 O O . TYR B 1 101 ? 19.935 16.720 6.589 1.00 13.49 79 TYR B O 1
ATOM 1555 N N . LEU B 1 102 ? 17.903 16.100 5.844 1.00 13.23 80 LEU B N 1
ATOM 1556 C CA . LEU B 1 102 ? 18.122 16.563 4.473 1.00 13.08 80 LEU B CA 1
ATOM 1557 C C . LEU B 1 102 ? 16.890 17.380 4.100 1.00 12.54 80 LEU B C 1
ATOM 1558 O O . LEU B 1 102 ? 15.816 16.821 3.852 1.00 12.22 80 LEU B O 1
ATOM 1563 N N . ARG B 1 103 ? 17.042 18.703 4.089 1.00 13.50 81 ARG B N 1
ATOM 1564 C CA . ARG B 1 103 ? 15.975 19.585 3.637 1.00 15.77 81 ARG B CA 1
ATOM 1565 C C . ARG B 1 103 ? 16.070 19.705 2.126 1.00 16.72 81 ARG B C 1
ATOM 1566 O O . ARG B 1 103 ? 17.122 20.075 1.594 1.00 16.60 81 ARG B O 1
ATOM 1574 N N . MET B 1 104 ? 14.976 19.399 1.443 1.00 14.58 82 MET B N 1
ATOM 1575 C CA . MET B 1 104 ? 14.930 19.374 -0.013 1.00 16.26 82 MET B CA 1
ATOM 1576 C C . MET B 1 104 ? 13.938 20.434 -0.472 1.00 18.83 82 MET B C 1
ATOM 1577 O O . MET B 1 104 ? 12.735 20.306 -0.229 1.00 19.52 82 MET B O 1
ATOM 1582 N N . ASN B 1 105 ? 14.441 21.477 -1.118 1.00 15.94 83 ASN B N 1
ATOM 1583 C CA . ASN B 1 105 ? 13.606 22.541 -1.663 1.00 19.20 83 ASN B CA 1
ATOM 1584 C C . ASN B 1 105 ? 13.401 22.363 -3.160 1.00 21.32 83 ASN B C 1
ATOM 1585 O O . ASN B 1 105 ? 14.232 21.770 -3.850 1.00 21.23 83 ASN B O 1
ATOM 1590 N N . SER B 1 106 ? 12.291 22.912 -3.650 1.00 21.62 84 SER B N 1
ATOM 1591 C CA . SER B 1 106 ? 11.988 23.014 -5.080 1.00 23.12 84 SER B CA 1
ATOM 1592 C C . SER B 1 106 ? 12.309 21.711 -5.802 1.00 19.96 84 SER B C 1
ATOM 1593 O O . SER B 1 106 ? 13.110 21.661 -6.734 1.00 23.02 84 SER B O 1
ATOM 1596 N N . LEU B 1 107 ? 11.663 20.641 -5.340 1.00 17.95 85 LEU B N 1
ATOM 1597 C CA . LEU B 1 107 ? 11.984 19.308 -5.827 1.00 18.99 85 LEU B CA 1
ATOM 1598 C C . LEU B 1 107 ? 11.681 19.186 -7.313 1.00 17.78 85 LEU B C 1
ATOM 1599 O O . LEU B 1 107 ? 10.688 19.721 -7.812 1.00 19.17 85 LEU B O 1
ATOM 1604 N N . LYS B 1 108 ? 12.554 18.485 -8.018 1.00 19.97 86 LYS B N 1
ATOM 1605 C CA . LYS B 1 108 ? 12.467 18.294 -9.455 1.00 20.10 86 LYS B CA 1
ATOM 1606 C C . LYS B 1 108 ? 12.253 16.817 -9.753 1.00 21.36 86 LYS B C 1
ATOM 1607 O O . LYS B 1 108 ? 12.527 15.965 -8.900 1.00 18.11 86 LYS B O 1
ATOM 1613 N N . PRO B 1 109 ? 11.765 16.472 -10.953 1.00 19.60 87 PRO B N 1
ATOM 1614 C CA . PRO B 1 109 ? 11.575 15.048 -11.277 1.00 19.52 87 PRO B CA 1
ATOM 1615 C C . PRO B 1 109 ? 12.831 14.211 -11.131 1.00 20.43 87 PRO B C 1
ATOM 1616 O O . PRO B 1 109 ? 12.736 13.029 -10.774 1.00 19.74 87 PRO B O 1
ATOM 1620 N N . GLU B 1 110 ? 14.008 14.785 -11.393 1.00 19.82 88 GLU B N 1
ATOM 1621 C CA . GLU B 1 110 ? 15.249 14.032 -11.282 1.00 24.82 88 GLU B CA 1
ATOM 1622 C C . GLU B 1 110 ? 15.595 13.693 -9.843 1.00 22.74 88 GLU B C 1
ATOM 1623 O O . GLU B 1 110 ? 16.548 12.938 -9.618 1.00 26.21 88 GLU B O 1
ATOM 1629 N N . ASP B 1 111 ? 14.865 14.238 -8.869 1.00 18.68 89 ASP B N 1
ATOM 1630 C CA . ASP B 1 111 ? 15.109 13.932 -7.465 1.00 18.18 89 ASP B CA 1
ATOM 1631 C C . ASP B 1 111 ? 14.362 12.696 -6.985 1.00 19.49 89 ASP B C 1
ATOM 1632 O O . ASP B 1 111 ? 14.579 12.265 -5.846 1.00 17.75 89 ASP B O 1
ATOM 1637 N N . THR B 1 112 ? 13.496 12.114 -7.811 1.00 18.50 90 THR B N 1
ATOM 1638 C CA . THR B 1 112 ? 12.811 10.881 -7.440 1.00 18.09 90 THR B CA 1
ATOM 1639 C C . THR B 1 112 ? 13.826 9.763 -7.248 1.00 17.14 90 THR B C 1
ATOM 1640 O O . THR B 1 112 ? 14.591 9.451 -8.165 1.00 18.44 90 THR B O 1
ATOM 1644 N N . ALA B 1 113 ? 13.854 9.182 -6.045 1.00 16.07 91 ALA B N 1
ATOM 1645 C CA . ALA B 1 113 ? 14.816 8.133 -5.722 1.00 17.98 91 ALA B CA 1
ATOM 1646 C C . ALA B 1 113 ? 14.514 7.571 -4.338 1.00 15.18 91 ALA B C 1
ATOM 1647 O O . ALA B 1 113 ? 13.724 8.129 -3.571 1.00 16.56 91 ALA B O 1
ATOM 1649 N N . MET B 1 114 ? 15.146 6.436 -4.043 1.00 14.19 92 MET B N 1
ATOM 1650 C CA . MET B 1 114 ? 15.338 5.999 -2.666 1.00 16.12 92 MET B CA 1
ATOM 1651 C C . MET B 1 114 ? 16.524 6.749 -2.072 1.00 13.21 92 MET B C 1
ATOM 1652 O O . MET B 1 114 ? 17.603 6.795 -2.675 1.00 15.38 92 MET B O 1
ATOM 1657 N N . TYR B 1 115 ? 16.318 7.361 -0.905 1.00 12.99 93 TYR B N 1
ATOM 1658 C CA . TYR B 1 115 ? 17.361 8.098 -0.206 1.00 11.46 93 TYR B CA 1
ATOM 1659 C C . TYR B 1 115 ? 17.830 7.304 1.006 1.00 10.02 93 TYR B C 1
ATOM 1660 O O . TYR B 1 115 ? 17.009 6.784 1.763 1.00 13.13 93 TYR B O 1
ATOM 1669 N N . TYR B 1 116 ? 19.149 7.249 1.198 1.00 10.75 94 TYR B N 1
ATOM 1670 C CA . TYR B 1 116 ? 19.770 6.476 2.274 1.00 11.46 94 TYR B CA 1
ATOM 1671 C C . TYR B 1 116 ? 20.771 7.338 3.011 1.00 12.44 94 TYR B C 1
ATOM 1672 O O . TYR B 1 116 ? 21.610 7.989 2.384 1.00 11.66 94 TYR B O 1
ATOM 1681 N N . CYS B 1 117 ? 20.724 7.310 4.334 1.00 12.98 95 CYS B N 1
ATOM 1682 C CA . CYS B 1 117 ? 21.772 7.967 5.093 1.00 9.66 95 CYS B CA 1
ATOM 1683 C C . CYS B 1 117 ? 22.809 6.952 5.560 1.00 9.88 95 CYS B C 1
ATOM 1684 O O . CYS B 1 117 ? 22.522 5.764 5.702 1.00 10.97 95 CYS B O 1
ATOM 1687 N N . LYS B 1 118 ? 24.030 7.439 5.749 1.00 11.48 96 LYS B N 1
ATOM 1688 C CA . LYS B 1 118 ? 25.172 6.633 6.163 1.00 11.43 96 LYS B CA 1
ATOM 1689 C C . LYS B 1 118 ? 25.917 7.367 7.267 1.00 12.55 96 LYS B C 1
ATOM 1690 O O . LYS B 1 118 ? 26.332 8.512 7.078 1.00 13.99 96 LYS B O 1
ATOM 1696 N N . ALA B 1 119 ? 26.115 6.705 8.402 1.00 9.56 97 ALA B N 1
ATOM 1697 C CA . ALA B 1 119 ? 26.862 7.287 9.503 1.00 11.45 97 ALA B CA 1
ATOM 1698 C C . ALA B 1 119 ? 28.189 6.559 9.653 1.00 10.39 97 ALA B C 1
ATOM 1699 O O . ALA B 1 119 ? 28.231 5.326 9.612 1.00 13.50 97 ALA B O 1
ATOM 1701 N N . GLU B 1 120 ? 29.267 7.321 9.807 1.00 10.67 98 GLU B N 1
ATOM 1702 C CA . GLU B 1 120 ? 30.598 6.769 10.010 1.00 13.86 98 GLU B CA 1
ATOM 1703 C C . GLU B 1 120 ? 31.015 7.037 11.448 1.00 11.19 98 GLU B C 1
ATOM 1704 O O . GLU B 1 120 ? 30.857 8.162 11.936 1.00 13.37 98 GLU B O 1
ATOM 1710 N N . THR B 1 121 ? 31.537 6.005 12.122 1.00 12.16 99 THR B N 1
ATOM 1711 C CA . THR B 1 121 ? 32.012 6.128 13.492 1.00 10.79 99 THR B CA 1
ATOM 1712 C C . THR B 1 121 ? 33.475 5.722 13.576 1.00 11.85 99 THR B C 1
ATOM 1713 O O . THR B 1 121 ? 33.987 4.981 12.725 1.00 12.97 99 THR B O 1
ATOM 1717 N N . LEU B 1 122 ? 34.141 6.229 14.623 1.00 12.20 100 LEU B N 1
ATOM 1718 C CA . LEU B 1 122 ? 35.529 5.911 14.924 1.00 10.22 100 LEU B CA 1
ATOM 1719 C C . LEU B 1 122 ? 35.675 5.560 16.397 1.00 11.86 100 LEU B C 1
ATOM 1720 O O . LEU B 1 122 ? 35.019 6.173 17.249 1.00 12.50 100 LEU B O 1
ATOM 1725 N N . PRO B 1 123 ? 36.548 4.602 16.726 1.00 10.81 101 PRO B N 1
ATOM 1726 C CA . PRO B 1 123 ? 36.674 4.164 18.127 1.00 11.33 101 PRO B CA 1
ATOM 1727 C C . PRO B 1 123 ? 37.368 5.165 19.021 1.00 11.98 101 PRO B C 1
ATOM 1728 O O . PRO B 1 123 ? 37.181 5.096 20.239 1.00 12.51 101 PRO B O 1
ATOM 1732 N N . LYS B 1 124 ? 38.152 6.090 18.462 1.00 9.91 102 LYS B N 1
ATOM 1733 C CA . LYS B 1 124 ? 38.890 7.039 19.291 1.00 12.21 102 LYS B CA 1
ATOM 1734 C C . LYS B 1 124 ? 37.976 7.950 20.098 1.00 12.65 102 LYS B C 1
ATOM 1735 O O . LYS B 1 124 ? 38.394 8.485 21.130 1.00 14.41 102 LYS B O 1
ATOM 1741 N N . PHE B 1 125 ? 36.725 8.106 19.683 1.00 11.47 103 PHE B N 1
ATOM 1742 C CA . PHE B 1 125 ? 35.889 9.128 20.292 1.00 15.19 103 PHE B CA 1
ATOM 1743 C C . PHE B 1 125 ? 35.367 8.762 21.676 1.00 16.41 103 PHE B C 1
ATOM 1744 O O . PHE B 1 125 ? 35.014 9.671 22.439 1.00 20.03 103 PHE B O 1
ATOM 1752 N N . GLY B 1 126 ? 35.268 7.483 22.020 1.00 12.64 104 GLY B N 1
ATOM 1753 C CA . GLY B 1 126 ? 34.635 7.162 23.289 1.00 14.95 104 GLY B CA 1
ATOM 1754 C C . GLY B 1 126 ? 34.585 5.674 23.551 1.00 11.56 104 GLY B C 1
ATOM 1755 O O . GLY B 1 126 ? 34.865 4.846 22.676 1.00 11.96 104 GLY B O 1
ATOM 1756 N N . ARG B 1 127 ? 34.181 5.351 24.787 1.00 14.22 105 ARG B N 1
ATOM 1757 C CA . ARG B 1 127 ? 34.256 3.976 25.279 1.00 13.71 105 ARG B CA 1
ATOM 1758 C C . ARG B 1 127 ? 33.331 3.029 24.521 1.00 13.03 105 ARG B C 1
ATOM 1759 O O . ARG B 1 127 ? 33.625 1.835 24.411 1.00 14.21 105 ARG B O 1
ATOM 1767 N N . ALA B 1 128 ? 32.214 3.521 23.996 1.00 12.17 106 ALA B N 1
ATOM 1768 C CA . ALA B 1 128 ? 31.269 2.659 23.304 1.00 14.19 106 ALA B CA 1
ATOM 1769 C C . ALA B 1 128 ? 31.505 2.619 21.805 1.00 9.69 106 ALA B C 1
ATOM 1770 O O . ALA B 1 128 ? 30.749 1.956 21.082 1.00 14.63 106 ALA B O 1
ATOM 1772 N N . CYS B 1 129 ? 32.530 3.309 21.318 1.00 10.86 107 CYS B N 1
ATOM 1773 C CA . CYS B 1 129 ? 32.624 3.566 19.894 1.00 10.65 107 CYS B CA 1
ATOM 1774 C C . CYS B 1 129 ? 33.342 2.449 19.137 1.00 13.42 107 CYS B C 1
ATOM 1775 O O . CYS B 1 129 ? 34.018 1.587 19.705 1.00 11.49 107 CYS B O 1
ATOM 1778 N N . ARG B 1 130 ? 33.139 2.456 17.824 1.00 12.53 108 ARG B N 1
ATOM 1779 C CA . ARG B 1 130 ? 33.663 1.437 16.928 1.00 11.04 108 ARG B CA 1
ATOM 1780 C C . ARG B 1 130 ? 34.141 2.102 15.653 1.00 13.30 108 ARG B C 1
ATOM 1781 O O . ARG B 1 130 ? 33.765 3.232 15.343 1.00 13.12 108 ARG B O 1
ATOM 1789 N N . ASN B 1 131 ? 34.980 1.388 14.911 1.00 12.63 109 ASN B N 1
ATOM 1790 C CA . ASN B 1 131 ? 35.313 1.781 13.547 1.00 13.75 109 ASN B CA 1
ATOM 1791 C C . ASN B 1 131 ? 34.297 1.092 12.649 1.00 14.02 109 ASN B C 1
ATOM 1792 O O . ASN B 1 131 ? 34.409 -0.105 12.373 1.00 15.74 109 ASN B O 1
ATOM 1797 N N . ALA B 1 132 ? 33.277 1.835 12.223 1.00 11.94 110 ALA B N 1
ATOM 1798 C CA . ALA B 1 132 ? 32.166 1.202 11.525 1.00 11.72 110 ALA B CA 1
ATOM 1799 C C . ALA B 1 132 ? 31.437 2.216 10.666 1.00 11.32 110 ALA B C 1
ATOM 1800 O O . ALA B 1 132 ? 31.572 3.430 10.832 1.00 15.18 110 ALA B O 1
ATOM 1802 N N . ASP B 1 133 ? 30.658 1.680 9.744 1.00 13.93 111 ASP B N 1
ATOM 1803 C CA . ASP B 1 133 ? 29.691 2.434 8.964 1.00 14.62 111 ASP B 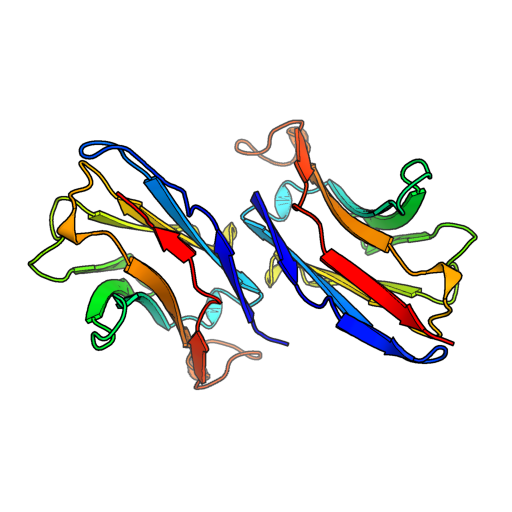CA 1
ATOM 1804 C C . ASP B 1 133 ? 28.326 1.795 9.161 1.00 15.20 111 ASP B C 1
ATOM 1805 O O . ASP B 1 133 ? 28.216 0.568 9.248 1.00 16.16 111 ASP B O 1
ATOM 1810 N N . TYR B 1 134 ? 27.287 2.632 9.228 1.00 13.67 112 TYR B N 1
ATOM 1811 C CA . TYR B 1 134 ? 25.906 2.188 9.346 1.00 12.21 112 TYR B CA 1
ATOM 1812 C C . TYR B 1 134 ? 25.067 2.858 8.272 1.00 12.06 112 TYR B C 1
ATOM 1813 O O . TYR B 1 134 ? 25.273 4.033 7.957 1.00 13.53 112 TYR B O 1
ATOM 1822 N N . TRP B 1 135 ? 24.141 2.098 7.697 1.00 12.90 113 TRP B N 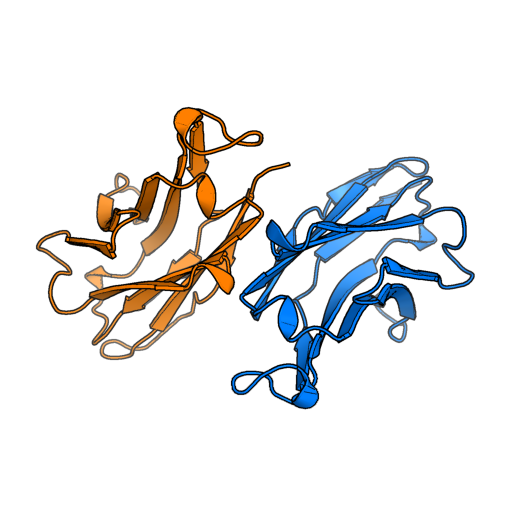1
ATOM 1823 C CA . TRP B 1 135 ? 23.222 2.602 6.691 1.00 12.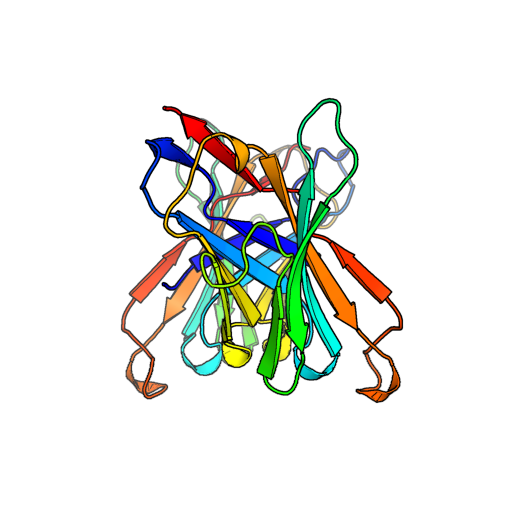06 113 TRP B CA 1
ATOM 1824 C C . TRP B 1 135 ? 21.805 2.617 7.240 1.00 12.25 113 TRP B C 1
ATOM 1825 O O . TRP B 1 135 ? 21.378 1.671 7.914 1.00 14.19 113 TRP B O 1
ATOM 1836 N N . GLY B 1 136 ? 21.071 3.684 6.931 1.00 11.81 114 GLY B N 1
ATOM 1837 C CA . GLY B 1 136 ? 19.656 3.711 7.208 1.00 12.86 114 GLY B CA 1
ATOM 1838 C C . GLY B 1 136 ? 18.886 2.805 6.268 1.00 12.12 114 GLY B C 1
ATOM 1839 O O . GLY B 1 136 ? 19.396 2.315 5.262 1.00 14.22 114 GLY B O 1
ATOM 1840 N N . GLN B 1 137 ? 17.613 2.615 6.615 1.00 13.30 115 GLN B N 1
ATOM 1841 C CA . GLN B 1 137 ? 16.701 1.722 5.908 1.00 18.04 115 GLN B CA 1
ATOM 1842 C C . GLN B 1 137 ? 16.306 2.228 4.526 1.00 18.07 115 GLN B C 1
ATOM 1843 O O . GLN B 1 137 ? 15.876 1.431 3.684 1.00 21.11 115 GLN B O 1
ATOM 1849 N N . GLY B 1 138 ? 16.395 3.520 4.282 1.00 19.13 116 GLY B N 1
ATOM 1850 C CA . GLY B 1 138 ? 15.939 4.025 3.007 1.00 18.47 116 GLY B CA 1
ATOM 1851 C C . GLY B 1 138 ? 14.588 4.702 3.106 1.00 20.08 116 GLY B C 1
ATOM 1852 O O . GLY B 1 138 ? 13.713 4.311 3.891 1.00 21.03 116 GLY B O 1
ATOM 1853 N N . THR B 1 139 ? 14.418 5.739 2.294 1.00 17.02 117 THR B N 1
ATOM 1854 C CA . THR B 1 139 ? 13.217 6.555 2.272 1.00 15.98 117 THR B CA 1
ATOM 1855 C C . THR B 1 139 ? 12.887 6.833 0.815 1.00 16.97 117 THR B C 1
ATOM 1856 O O . THR B 1 139 ? 13.746 7.331 0.086 1.00 17.29 117 THR B O 1
ATOM 1860 N N . GLN B 1 140 ? 11.654 6.540 0.392 1.00 17.49 118 GLN B N 1
ATOM 1861 C CA . GLN B 1 140 ? 11.264 6.796 -0.990 1.00 19.84 118 GLN B CA 1
ATOM 1862 C C . GLN B 1 140 ? 10.794 8.237 -1.165 1.00 18.09 118 GLN B C 1
ATOM 1863 O O . GLN B 1 140 ? 9.897 8.698 -0.455 1.00 20.99 118 GLN B O 1
ATOM 1869 N N . VAL B 1 141 ? 11.405 8.950 -2.107 1.00 16.02 119 VAL B N 1
ATOM 1870 C CA . VAL B 1 141 ? 10.969 10.290 -2.495 1.00 18.47 119 VAL B CA 1
ATOM 1871 C C . VAL B 1 141 ? 10.473 10.206 -3.933 1.00 18.32 119 VAL B C 1
ATOM 1872 O O . VAL B 1 141 ? 11.227 9.817 -4.833 1.00 17.60 119 VAL B O 1
ATOM 1876 N N . THR B 1 142 ? 9.205 10.546 -4.150 1.00 21.81 120 THR B N 1
ATOM 1877 C CA . THR B 1 142 ? 8.600 10.513 -5.475 1.00 22.32 120 THR B CA 1
ATOM 1878 C C . THR B 1 142 ? 8.080 11.901 -5.809 1.00 19.90 120 THR B C 1
ATOM 1879 O O . THR B 1 142 ? 7.211 12.427 -5.108 1.00 26.72 120 THR B O 1
ATOM 1883 N N . VAL B 1 143 ? 8.618 12.491 -6.871 1.00 22.37 121 VAL B N 1
ATOM 1884 C CA . VAL B 1 143 ? 8.239 13.835 -7.267 1.00 22.01 121 VAL B CA 1
ATOM 1885 C C . VAL B 1 143 ? 7.285 13.784 -8.451 1.00 27.96 121 VAL B C 1
ATOM 1886 O O . VAL B 1 143 ? 7.650 13.282 -9.507 1.00 26.68 121 VAL B O 1
#

Radius of gyration: 19.09 Å; Cα contacts (8 Å, |Δi|>4): 645; chains: 2; bounding box: 50×47×49 Å

Nearest PDB structures (foldseek):
  8irw-assembly2_B  TM=9.986E-01  e=2.956E-22  Camelus bactrianus
  4idl-assembly1_A  TM=9.067E-01  e=4.520E-17  Lama glama
  6gkd-assembly1_B  TM=9.178E-01  e=5.373E-16  Lama glama
  8v8k-assembly1_A  TM=9.012E-01  e=2.228E-16  Lama glama
  7nqa-assembly2_C  TM=9.075E-01  e=2.126E-15  Vicugna pacos